Protein AF-A0A258L9D8-F1 (afdb_monomer_lite)

Secondary structure (DSSP, 8-state):
-BTTB---EE--B-SS--EEEETTEEEE----HHHHHHHHHHTTEEPPPHHHHHHHHHH-SEEPPP-PPPP-GGGGSHHHHHHHHHHHHHHHHHHHTTS-TTS-EESSSEEE---GGGB-TT--BEEEEEEEE-TTS-EEEEEEEEEETT---TTEE---EESEEEETTEEEEHHHHHT-TTTGGGT-SSS--SS-S----

Foldseek 3Di:
DFPPDDKDKDWDKFLFFDWDDDLVDIFRDWDFQQVLQVVLVVVQWAFAAQQRLLVLQVPAPAEFQEDDDPDDPCQQPPVVLVVLVVVVVVRCVVCCVVANPRGRYDLHAWGQAFDPPCQPPVRAGFTWTWASADPVSDTPRHGDRPHHSRDTGSRYTTMIINQWMDMVNHIDGPQVQLQDQRRVVVRDPNGRRNPRGDDHD

Radius of gyration: 16.61 Å; chains: 1; bounding box: 34×47×50 Å

Sequence (201 aa):
MIMGQLQTIRYYGLPDFLAIGSDSDYFYCPMRPQLAQKIADLLGCSLPTRKISDRIYHTAKVKMMPQPIPPSKAMITVPVFERHTRMVQQQREQSIRQYSLGSLVDGNKKDVVISNKIFNDRKQLRVVIYGWHKPDGKAIQPLHNGHTTDHVDYSHGIRLIQNKLWINGKKSTLRAVLGSETLHPLLSDEGVIKKAYYPVE

Structure (mmCIF, N/CA/C/O backbone):
data_AF-A0A258L9D8-F1
#
_entry.id   AF-A0A258L9D8-F1
#
loop_
_atom_site.group_PDB
_atom_site.id
_atom_site.type_symbol
_atom_site.label_atom_id
_atom_site.label_alt_id
_atom_site.label_comp_id
_atom_site.label_asym_id
_atom_site.label_entity_id
_atom_site.label_seq_id
_atom_site.pdbx_PDB_ins_code
_atom_site.Cartn_x
_atom_site.Cartn_y
_atom_site.Cartn_z
_atom_site.occupancy
_atom_site.B_iso_or_equiv
_atom_site.auth_seq_id
_atom_site.auth_comp_id
_atom_site.auth_asym_id
_atom_site.auth_atom_id
_atom_site.pdbx_PDB_model_num
ATOM 1 N N . MET A 1 1 ? -1.962 0.131 24.234 1.00 81.00 1 MET A N 1
ATOM 2 C CA . MET A 1 1 ? -3.047 0.445 25.184 1.00 81.00 1 MET A CA 1
ATOM 3 C C . MET A 1 1 ? -3.850 1.603 24.627 1.00 81.00 1 MET A C 1
ATOM 5 O O . MET A 1 1 ? -3.242 2.564 24.179 1.00 81.00 1 MET A O 1
ATOM 9 N N . ILE A 1 2 ? -5.175 1.513 24.618 1.00 86.56 2 ILE A N 1
ATOM 10 C CA . ILE A 1 2 ? -6.073 2.644 24.345 1.00 86.56 2 ILE A CA 1
ATOM 11 C C . ILE A 1 2 ? -6.894 2.828 25.612 1.00 86.56 2 ILE A C 1
ATOM 13 O O . ILE A 1 2 ? -7.517 1.868 26.059 1.00 86.56 2 ILE A O 1
ATOM 17 N N . MET A 1 3 ? -6.824 4.019 26.217 1.00 86.25 3 MET A N 1
ATOM 18 C CA . MET A 1 3 ? -7.480 4.327 27.499 1.00 86.25 3 MET A CA 1
ATOM 19 C C . MET A 1 3 ? -7.182 3.283 28.592 1.00 86.25 3 MET A C 1
ATOM 21 O O . MET A 1 3 ? -8.078 2.793 29.268 1.00 86.25 3 MET A O 1
ATOM 25 N N . GLY A 1 4 ? -5.917 2.865 28.716 1.00 87.69 4 GLY A N 1
ATOM 26 C CA . GLY A 1 4 ? -5.516 1.881 29.728 1.00 87.69 4 GLY A CA 1
ATOM 27 C C . GLY A 1 4 ? -5.959 0.437 29.455 1.00 87.69 4 GLY A C 1
ATOM 28 O O . GLY A 1 4 ? -5.757 -0.415 30.312 1.00 87.69 4 GLY A O 1
ATOM 29 N N . GLN A 1 5 ? -6.493 0.121 28.268 1.00 90.06 5 GLN A N 1
ATOM 30 C CA . GLN A 1 5 ? -6.874 -1.246 27.890 1.00 90.06 5 GLN A CA 1
ATOM 31 C C . GLN A 1 5 ? -6.081 -1.766 26.690 1.00 90.06 5 GLN A C 1
ATOM 33 O O . GLN A 1 5 ? -5.798 -1.033 25.732 1.00 90.06 5 GLN A O 1
ATOM 38 N N . LEU A 1 6 ? -5.735 -3.055 26.721 1.00 93.69 6 LEU A N 1
ATOM 39 C CA . LEU A 1 6 ? -5.166 -3.740 25.567 1.00 93.69 6 LEU A CA 1
ATOM 40 C C . LEU A 1 6 ? -6.273 -3.952 24.533 1.00 93.69 6 LEU A C 1
ATOM 42 O O . LEU A 1 6 ? -7.339 -4.472 24.844 1.00 93.69 6 LEU A O 1
ATOM 46 N N . GLN A 1 7 ? -6.008 -3.538 23.300 1.00 95.25 7 GLN A N 1
ATOM 47 C CA . GLN A 1 7 ? -6.937 -3.674 22.186 1.00 95.25 7 GLN A CA 1
ATOM 48 C C . GLN A 1 7 ? -6.316 -4.611 21.158 1.00 95.25 7 GLN A C 1
ATOM 50 O O . GLN A 1 7 ? -5.183 -4.392 20.726 1.00 95.25 7 GLN A O 1
ATOM 55 N N . THR A 1 8 ? -7.064 -5.632 20.750 1.00 96.31 8 THR A N 1
ATOM 56 C CA . THR A 1 8 ? -6.667 -6.552 19.683 1.00 96.31 8 THR A CA 1
ATOM 57 C C . THR A 1 8 ? -7.441 -6.212 18.424 1.00 96.31 8 THR A C 1
ATOM 59 O O . THR A 1 8 ? -8.669 -6.162 18.448 1.00 96.31 8 THR A O 1
ATOM 62 N N . ILE A 1 9 ? -6.734 -6.013 17.313 1.00 97.62 9 ILE A N 1
ATOM 63 C CA . ILE A 1 9 ? -7.338 -5.766 16.004 1.00 97.62 9 ILE A CA 1
ATOM 64 C C . ILE A 1 9 ? -6.912 -6.842 15.007 1.00 97.62 9 ILE A C 1
ATOM 66 O O . ILE A 1 9 ? -5.735 -7.187 14.926 1.00 97.62 9 ILE A O 1
ATOM 70 N N . ARG A 1 10 ? -7.869 -7.344 14.224 1.00 97.94 10 ARG A N 1
ATOM 71 C CA . ARG A 1 10 ? -7.638 -8.295 13.132 1.00 97.94 10 ARG A CA 1
ATOM 72 C C . ARG A 1 10 ? -8.279 -7.777 11.852 1.00 97.94 10 ARG A C 1
ATOM 74 O O . ARG A 1 10 ? -9.456 -7.428 11.858 1.00 97.94 10 ARG A O 1
ATOM 81 N N . TYR A 1 11 ? -7.519 -7.773 10.767 1.00 97.75 11 TYR A N 1
ATOM 82 C CA . TYR A 1 11 ? -7.970 -7.465 9.411 1.00 97.75 11 TYR A CA 1
ATOM 83 C C . TYR A 1 11 ? -7.201 -8.338 8.418 1.00 97.75 11 TYR A C 1
ATOM 85 O O . TYR A 1 11 ? -6.181 -8.930 8.773 1.00 97.75 11 TYR A O 1
ATOM 93 N N . TYR A 1 12 ? -7.693 -8.405 7.187 1.00 97.88 12 TYR A N 1
ATOM 94 C CA . TYR A 1 12 ? -7.068 -9.152 6.099 1.00 97.88 12 TYR A CA 1
ATOM 95 C C . TYR A 1 12 ? -6.593 -8.184 5.021 1.00 97.88 12 TYR A C 1
ATOM 97 O O . TYR A 1 12 ? -7.216 -7.147 4.806 1.00 97.88 12 TYR A O 1
ATOM 105 N N . GLY A 1 13 ? -5.501 -8.517 4.345 1.00 97.50 13 GLY A N 1
ATOM 106 C CA . GLY A 1 13 ? -4.987 -7.754 3.215 1.00 97.50 13 GLY A CA 1
ATOM 107 C C . GLY A 1 13 ? -4.418 -8.682 2.157 1.00 97.50 13 GLY A C 1
ATOM 108 O O . GLY A 1 13 ? -4.151 -9.851 2.444 1.00 97.50 13 GLY A O 1
ATOM 109 N N . LEU A 1 14 ? -4.252 -8.165 0.941 1.00 97.31 14 LEU A N 1
ATOM 110 C CA . LEU A 1 14 ? -3.613 -8.925 -0.125 1.00 97.31 14 LEU A CA 1
ATOM 111 C C . LEU A 1 14 ? -2.188 -9.337 0.281 1.00 97.31 14 LEU A C 1
ATOM 113 O O . LEU A 1 14 ? -1.454 -8.522 0.860 1.00 97.31 14 LEU A O 1
ATOM 117 N N . PRO A 1 15 ? -1.788 -10.583 -0.038 1.00 97.12 15 PRO A N 1
ATOM 118 C CA . PRO A 1 15 ? -0.461 -11.086 0.291 1.00 97.12 15 PRO A CA 1
ATOM 119 C C . PRO A 1 15 ? 0.647 -10.362 -0.485 1.00 97.12 15 PRO A C 1
ATOM 121 O O . PRO A 1 15 ? 1.755 -10.235 0.022 1.00 97.12 15 PRO A O 1
ATOM 124 N N . ASP A 1 16 ? 0.338 -9.823 -1.661 1.00 97.50 16 ASP A N 1
ATOM 125 C CA . ASP A 1 16 ? 1.219 -8.993 -2.488 1.00 97.50 16 ASP A CA 1
ATOM 126 C C . ASP A 1 16 ? 0.429 -7.783 -3.024 1.00 97.50 16 ASP A C 1
ATOM 128 O O . ASP A 1 16 ? -0.753 -7.605 -2.714 1.00 97.50 16 ASP A O 1
ATOM 132 N N . PHE A 1 17 ? 1.067 -6.935 -3.822 1.00 98.19 17 PHE A N 1
ATOM 133 C CA . PHE A 1 17 ? 0.400 -5.857 -4.541 1.00 98.19 17 PHE A CA 1
ATOM 134 C C . PHE A 1 17 ? -0.505 -6.402 -5.652 1.00 98.19 17 PHE A C 1
ATOM 136 O O . PHE A 1 17 ? -0.239 -7.447 -6.242 1.00 98.19 17 PHE A O 1
ATOM 143 N N . LEU A 1 18 ? -1.577 -5.668 -5.953 1.00 97.69 18 LEU A N 1
ATOM 144 C CA . LEU A 1 18 ? -2.540 -6.012 -6.991 1.00 97.69 18 LEU A CA 1
ATOM 145 C C . LEU A 1 18 ? -1.832 -6.206 -8.339 1.00 97.69 18 LEU A C 1
ATOM 147 O O . LEU A 1 18 ? -1.148 -5.305 -8.842 1.00 97.69 18 LEU A O 1
ATOM 151 N N . ALA A 1 19 ? -2.045 -7.380 -8.920 1.00 97.00 19 ALA A N 1
ATOM 152 C CA . ALA A 1 19 ? -1.513 -7.773 -10.209 1.00 97.00 19 ALA A CA 1
ATOM 153 C C . ALA A 1 19 ? -2.621 -8.337 -11.104 1.00 97.00 19 ALA A C 1
ATOM 155 O O . ALA A 1 19 ? -3.662 -8.780 -10.618 1.00 97.00 19 ALA A O 1
ATOM 156 N N . ILE A 1 20 ? -2.387 -8.300 -12.413 1.00 96.56 20 ILE A N 1
ATOM 157 C CA . ILE A 1 20 ? -3.262 -8.875 -13.438 1.00 96.56 20 ILE A CA 1
ATOM 158 C C . ILE A 1 20 ? -2.456 -9.925 -14.198 1.00 96.56 20 ILE A C 1
ATOM 160 O O . ILE A 1 20 ? -1.337 -9.638 -14.618 1.00 96.56 20 ILE A O 1
ATOM 164 N N . GLY A 1 21 ? -3.025 -11.117 -14.377 1.00 96.75 21 GLY A N 1
ATOM 165 C CA . GLY A 1 21 ? -2.402 -12.216 -15.111 1.00 96.75 21 GLY A CA 1
ATOM 166 C C . GLY A 1 21 ? -2.531 -13.551 -14.382 1.00 96.75 21 GLY A C 1
ATOM 167 O O . GLY A 1 21 ? -3.468 -13.762 -13.613 1.00 96.75 21 GLY A O 1
ATOM 168 N N . SER A 1 22 ? -1.585 -14.440 -14.655 1.00 96.12 22 SER A N 1
ATOM 169 C CA . SER A 1 22 ? -1.464 -15.783 -14.084 1.00 96.12 22 SER A CA 1
ATOM 170 C C . SER A 1 22 ? -0.284 -15.872 -13.116 1.00 96.12 22 SER A C 1
ATOM 172 O O . SER A 1 22 ? 0.591 -15.011 -13.112 1.00 96.12 22 SER A O 1
ATOM 174 N N . ASP A 1 23 ? -0.202 -16.961 -12.356 1.00 93.81 23 ASP A N 1
ATOM 175 C CA . ASP A 1 23 ? 0.927 -17.235 -11.458 1.00 93.81 23 ASP A CA 1
ATOM 176 C C . ASP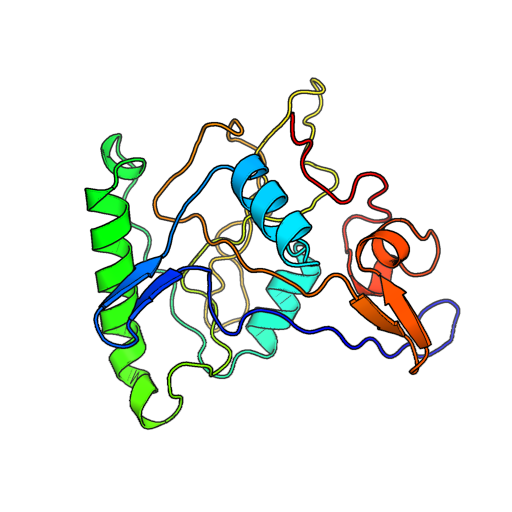 A 1 23 ? 2.293 -17.242 -12.174 1.00 93.81 23 ASP A C 1
ATOM 178 O O . ASP A 1 23 ? 3.307 -16.879 -11.577 1.00 93.81 23 ASP A O 1
ATOM 182 N N . SER A 1 24 ? 2.328 -17.627 -13.454 1.00 92.94 24 SER A N 1
ATOM 183 C CA . SER A 1 24 ? 3.548 -17.667 -14.273 1.00 92.94 24 SER A CA 1
ATOM 184 C C . SER A 1 24 ? 3.829 -16.383 -15.053 1.00 92.94 24 SER A C 1
ATOM 186 O O . SER A 1 24 ? 4.946 -16.194 -15.523 1.00 92.94 24 SER A O 1
ATOM 188 N N . ASP A 1 25 ? 2.824 -15.528 -15.232 1.00 94.81 25 ASP A N 1
ATOM 189 C CA . ASP A 1 25 ? 2.922 -14.304 -16.025 1.00 94.81 25 ASP A CA 1
ATOM 190 C C . ASP A 1 25 ? 1.893 -13.294 -15.523 1.00 94.81 25 ASP A C 1
ATOM 192 O O . ASP A 1 25 ? 0.705 -13.367 -15.858 1.00 94.81 25 ASP A O 1
ATOM 196 N N . TYR A 1 26 ? 2.349 -12.389 -14.662 1.00 96.88 26 TYR A N 1
ATOM 197 C CA . TYR A 1 26 ? 1.531 -11.334 -14.089 1.00 96.88 26 TYR A CA 1
ATOM 198 C C . TYR A 1 26 ? 2.226 -9.983 -14.167 1.00 96.88 26 TYR A C 1
ATOM 200 O O . TYR A 1 26 ? 3.450 -9.858 -14.131 1.00 96.88 26 TYR A O 1
ATOM 208 N N . PHE A 1 27 ? 1.397 -8.950 -14.193 1.00 97.44 27 PHE A N 1
ATOM 209 C CA . PHE A 1 27 ? 1.789 -7.557 -14.232 1.00 97.44 27 PHE A CA 1
ATOM 210 C C . PHE A 1 27 ? 1.305 -6.851 -12.967 1.00 97.44 27 PHE A C 1
ATOM 212 O O . PHE A 1 27 ? 0.096 -6.797 -12.724 1.00 97.44 27 PHE A O 1
ATOM 219 N N . TYR A 1 28 ? 2.209 -6.275 -12.163 1.00 97.75 28 TYR A N 1
ATOM 220 C CA . TYR A 1 28 ? 1.768 -5.338 -11.125 1.00 97.75 28 TYR A CA 1
ATOM 221 C C . TYR A 1 28 ? 1.161 -4.124 -11.808 1.00 97.75 28 TYR A C 1
ATOM 223 O O . TYR A 1 28 ? 1.790 -3.560 -12.699 1.00 97.75 28 TYR A O 1
ATOM 231 N N . CYS A 1 29 ? -0.020 -3.700 -11.363 1.00 95.44 29 CYS A N 1
ATOM 232 C CA . CYS A 1 29 ? -0.793 -2.670 -12.047 1.00 95.44 29 CYS A CA 1
ATOM 233 C C . CYS A 1 29 ? -0.766 -1.327 -11.291 1.00 95.44 29 CYS A C 1
ATOM 235 O O . CYS A 1 29 ? -1.722 -1.019 -10.571 1.00 95.44 29 CYS A O 1
ATOM 237 N N . PRO A 1 30 ? 0.292 -0.495 -11.433 1.00 97.94 30 PRO A N 1
ATOM 238 C CA . PRO A 1 30 ? 0.235 0.913 -11.068 1.00 97.94 30 PRO A CA 1
ATOM 239 C C . PRO A 1 30 ? -1.013 1.582 -11.635 1.00 97.94 30 PRO A C 1
ATOM 241 O O . PRO A 1 30 ? -1.348 1.420 -12.807 1.00 97.94 30 PRO A O 1
ATOM 244 N N . MET A 1 31 ? -1.698 2.359 -10.806 1.00 97.88 31 MET A N 1
ATOM 245 C CA . MET A 1 31 ? -2.892 3.087 -11.217 1.00 97.88 31 MET A CA 1
ATOM 246 C C . MET A 1 31 ? -3.094 4.340 -10.374 1.00 97.88 31 MET A C 1
ATOM 248 O O . MET A 1 31 ? -2.462 4.524 -9.329 1.00 97.88 31 MET A O 1
ATOM 252 N N . ARG A 1 32 ? -4.004 5.198 -10.838 1.00 98.00 32 ARG A N 1
ATOM 253 C CA . ARG A 1 32 ? -4.440 6.383 -10.098 1.00 98.00 32 ARG A CA 1
ATOM 254 C C . ARG A 1 32 ? -5.126 5.961 -8.796 1.00 98.00 32 ARG A C 1
ATOM 256 O O . ARG A 1 32 ? -5.845 4.955 -8.796 1.00 98.00 32 ARG A O 1
ATOM 263 N N . PRO A 1 33 ? -4.991 6.735 -7.707 1.00 98.25 33 PRO A N 1
ATOM 264 C CA . PRO A 1 33 ? -5.619 6.388 -6.438 1.00 98.25 33 PRO A CA 1
ATOM 265 C C . PRO A 1 33 ? -7.151 6.314 -6.528 1.00 98.25 33 PRO A C 1
ATOM 267 O O . PRO A 1 33 ? -7.757 5.517 -5.822 1.00 98.25 33 PRO A O 1
ATOM 270 N N . GLN A 1 34 ? -7.790 7.069 -7.429 1.00 98.12 34 GLN A N 1
ATOM 271 C CA . GLN A 1 34 ? -9.238 6.993 -7.651 1.00 98.12 34 GLN A CA 1
ATOM 272 C C . GLN A 1 34 ? -9.656 5.671 -8.307 1.00 98.12 34 GLN A C 1
ATOM 274 O O . GLN A 1 34 ? -10.673 5.103 -7.919 1.00 98.12 34 GLN A O 1
ATOM 279 N N . LEU A 1 35 ? -8.874 5.138 -9.257 1.00 98.19 35 LEU A N 1
ATOM 280 C CA . LEU A 1 35 ? -9.154 3.815 -9.827 1.00 98.19 35 LEU A CA 1
ATOM 281 C C . LEU A 1 35 ? -8.956 2.726 -8.768 1.00 98.19 35 LEU A C 1
ATOM 283 O O . LEU A 1 35 ? -9.816 1.863 -8.604 1.00 98.19 35 LEU A O 1
ATOM 287 N N . ALA A 1 36 ? -7.875 2.821 -7.989 1.00 98.38 36 ALA A N 1
ATOM 288 C CA . ALA A 1 36 ? -7.626 1.918 -6.871 1.00 98.38 36 ALA A CA 1
ATOM 289 C C . ALA A 1 36 ? -8.761 1.964 -5.834 1.00 98.38 36 ALA A C 1
ATOM 291 O O . ALA A 1 36 ? -9.172 0.923 -5.325 1.00 98.38 36 ALA A O 1
ATOM 292 N N . GLN A 1 37 ? -9.314 3.150 -5.560 1.00 98.56 37 GLN A N 1
ATOM 293 C CA . GLN A 1 37 ? -10.473 3.309 -4.688 1.00 98.56 37 GLN A CA 1
ATOM 294 C C . GLN A 1 37 ? -11.736 2.676 -5.280 1.00 98.56 37 GLN A C 1
ATOM 296 O O . GLN A 1 37 ? -12.404 1.943 -4.560 1.00 98.56 37 GLN A O 1
ATOM 301 N N . LYS A 1 38 ? -12.037 2.885 -6.572 1.00 98.44 38 LYS A N 1
ATOM 302 C CA . LYS A 1 38 ? -13.183 2.235 -7.240 1.00 98.44 38 LYS A CA 1
ATOM 303 C C . LYS A 1 38 ? -13.088 0.708 -7.135 1.00 98.44 38 LYS A C 1
ATOM 305 O O . LYS A 1 38 ? -14.061 0.060 -6.763 1.00 98.44 38 LYS A O 1
ATOM 310 N N . ILE A 1 39 ? -11.905 0.137 -7.378 1.00 98.38 39 ILE A N 1
ATOM 311 C CA . ILE A 1 39 ? -11.654 -1.304 -7.204 1.00 98.38 39 ILE A CA 1
ATOM 312 C C . ILE A 1 39 ? -11.850 -1.722 -5.743 1.00 98.38 39 ILE A C 1
ATOM 314 O O . ILE A 1 39 ? -12.509 -2.725 -5.470 1.00 98.38 39 ILE A O 1
ATOM 318 N N . ALA A 1 40 ? -11.301 -0.956 -4.797 1.00 98.50 40 ALA A N 1
ATOM 319 C CA . ALA A 1 40 ? -11.448 -1.247 -3.378 1.00 98.50 40 ALA A CA 1
ATOM 320 C C . ALA A 1 40 ? -12.924 -1.245 -2.955 1.00 98.50 40 ALA A C 1
ATOM 322 O O . ALA A 1 40 ? -13.350 -2.173 -2.276 1.00 98.50 40 ALA A O 1
ATOM 323 N N . ASP A 1 41 ? -13.717 -0.266 -3.390 1.00 98.12 41 ASP A N 1
ATOM 324 C CA . ASP A 1 41 ? -15.143 -0.193 -3.069 1.00 98.12 41 ASP A CA 1
ATOM 325 C C . ASP A 1 41 ? -15.915 -1.385 -3.661 1.00 98.12 41 ASP A C 1
ATOM 327 O O . ASP A 1 41 ? -16.685 -2.022 -2.939 1.00 98.12 41 ASP A O 1
ATOM 331 N N . LEU A 1 42 ? -15.645 -1.759 -4.920 1.00 98.25 42 LEU A N 1
ATOM 332 C CA . LEU A 1 42 ? -16.265 -2.920 -5.577 1.00 98.25 42 LEU A CA 1
ATOM 333 C C . LEU A 1 42 ? -15.966 -4.247 -4.861 1.00 98.25 42 LEU A C 1
ATOM 335 O O . LEU A 1 42 ? -16.823 -5.125 -4.803 1.00 98.25 42 LEU A O 1
ATOM 339 N N . LEU A 1 43 ? -14.767 -4.393 -4.293 1.00 97.81 43 LEU A N 1
ATOM 340 C CA . LEU A 1 43 ? -14.328 -5.615 -3.611 1.00 97.81 43 LEU A CA 1
ATOM 341 C C . LEU A 1 43 ? -14.596 -5.604 -2.094 1.00 97.81 43 LEU A C 1
ATOM 343 O O . LEU A 1 43 ? -14.221 -6.542 -1.389 1.00 97.81 43 LEU A O 1
ATOM 347 N N . GLY A 1 44 ? -15.233 -4.557 -1.556 1.00 97.94 44 GLY A N 1
ATOM 348 C CA . GLY A 1 44 ? -15.448 -4.423 -0.110 1.00 97.94 44 GLY A CA 1
ATOM 349 C C . GLY A 1 44 ? -14.144 -4.240 0.682 1.00 97.94 44 GLY A C 1
ATOM 350 O O . GLY A 1 44 ? -14.012 -4.703 1.822 1.00 97.94 44 GLY A O 1
ATOM 351 N N . CYS A 1 45 ? -13.178 -3.564 0.071 1.00 98.44 45 CYS A N 1
ATOM 352 C CA . CYS A 1 45 ? -11.833 -3.290 0.549 1.00 98.44 45 CYS A CA 1
ATOM 353 C C . CYS A 1 45 ? -11.603 -1.792 0.833 1.00 98.44 45 CYS A C 1
ATOM 355 O O . CYS A 1 45 ? -12.490 -0.944 0.763 1.00 98.44 45 CYS A O 1
ATOM 357 N N . SER A 1 46 ? -10.384 -1.460 1.235 1.00 98.31 46 SER A N 1
ATOM 358 C CA . SER A 1 46 ? -9.851 -0.119 1.452 1.00 98.31 46 SER A CA 1
ATOM 359 C C . SER A 1 46 ? -8.359 -0.121 1.130 1.00 98.31 46 SER A C 1
ATOM 361 O O . SER A 1 46 ? -7.720 -1.174 1.154 1.00 98.31 46 SER A O 1
ATOM 363 N N . LEU A 1 47 ? -7.799 1.052 0.841 1.00 98.62 47 LEU A N 1
ATOM 364 C CA . LEU A 1 47 ? -6.350 1.216 0.727 1.00 98.62 47 LEU A CA 1
ATOM 365 C C . LEU A 1 47 ? -5.719 1.296 2.134 1.00 98.62 47 LEU A C 1
ATOM 367 O O . LEU A 1 47 ? -6.400 1.703 3.085 1.00 98.62 47 LEU A O 1
ATOM 371 N N . PRO A 1 48 ? -4.450 0.888 2.309 1.00 98.69 48 PRO A N 1
ATOM 372 C CA . PRO A 1 48 ? -3.785 0.905 3.605 1.00 98.69 48 PRO A CA 1
ATOM 373 C C . PRO A 1 48 ? -3.511 2.338 4.062 1.00 98.69 48 PRO A C 1
ATOM 375 O O . PRO A 1 48 ? -3.428 3.262 3.263 1.00 98.69 48 PRO A O 1
ATOM 378 N N . THR A 1 49 ? -3.313 2.527 5.359 1.00 98.88 49 THR A N 1
ATOM 379 C CA . THR A 1 49 ? -2.597 3.693 5.891 1.00 98.88 49 THR A CA 1
ATOM 380 C C . THR A 1 49 ? -1.101 3.396 5.944 1.00 98.88 49 THR A C 1
ATOM 382 O O . THR A 1 49 ? -0.690 2.236 5.841 1.00 98.88 49 THR A O 1
ATOM 385 N N . ARG A 1 50 ? -0.281 4.414 6.232 1.00 98.69 50 ARG A N 1
ATOM 386 C CA . ARG A 1 50 ? 1.139 4.226 6.571 1.00 98.69 50 ARG A CA 1
ATOM 387 C C . ARG A 1 50 ? 1.350 3.143 7.634 1.00 98.69 50 ARG A C 1
ATOM 389 O O . ARG A 1 50 ? 2.107 2.204 7.425 1.00 98.69 50 ARG A O 1
ATOM 396 N N . LYS A 1 51 ? 0.605 3.222 8.737 1.00 98.62 51 LYS A N 1
ATOM 397 C CA . LYS A 1 51 ? 0.697 2.268 9.849 1.00 98.62 51 LYS A CA 1
ATOM 398 C C . LYS A 1 51 ? 0.318 0.836 9.459 1.00 98.62 51 LYS A C 1
ATOM 400 O O . LYS A 1 51 ? 0.844 -0.118 10.033 1.00 98.62 51 LYS A O 1
ATOM 405 N N . ILE A 1 52 ? -0.625 0.666 8.530 1.00 98.75 52 ILE A N 1
ATOM 406 C CA . ILE A 1 52 ? -0.981 -0.656 7.998 1.00 98.75 52 ILE A CA 1
ATOM 407 C C . ILE A 1 52 ? 0.133 -1.177 7.084 1.00 98.75 52 ILE A C 1
ATOM 409 O O . ILE A 1 52 ? 0.518 -2.331 7.244 1.00 98.75 52 ILE A O 1
ATOM 413 N N . SER A 1 53 ? 0.671 -0.334 6.194 1.00 98.62 53 SER A N 1
ATOM 414 C CA . SER A 1 53 ? 1.824 -0.659 5.338 1.00 98.62 53 SER A CA 1
ATOM 415 C C . SER A 1 53 ? 3.019 -1.116 6.187 1.00 98.62 53 SER A C 1
ATOM 417 O O . SER A 1 53 ? 3.492 -2.238 6.028 1.00 98.62 53 SER A O 1
ATOM 419 N N . ASP A 1 54 ? 3.381 -0.354 7.227 1.00 98.62 54 ASP A N 1
ATOM 420 C CA . ASP A 1 54 ? 4.404 -0.760 8.197 1.00 98.62 54 ASP A CA 1
ATOM 421 C C . ASP A 1 54 ? 4.096 -2.124 8.823 1.00 98.62 54 ASP A C 1
ATOM 423 O O . ASP A 1 54 ? 4.955 -3.003 8.872 1.00 98.62 54 ASP A O 1
ATOM 427 N N . ARG A 1 55 ? 2.867 -2.346 9.305 1.00 98.00 55 ARG A N 1
ATOM 428 C CA . ARG A 1 55 ? 2.512 -3.625 9.940 1.00 98.00 55 ARG A CA 1
ATOM 429 C C . ARG A 1 55 ? 2.639 -4.802 8.975 1.00 98.00 55 ARG A C 1
ATOM 431 O O . ARG A 1 55 ? 3.093 -5.871 9.391 1.00 98.00 55 ARG A O 1
ATOM 438 N N . ILE A 1 56 ? 2.233 -4.614 7.724 1.00 98.31 56 ILE A N 1
ATOM 439 C CA . ILE A 1 56 ? 2.331 -5.628 6.674 1.00 98.31 56 ILE A CA 1
ATOM 440 C C . ILE A 1 56 ? 3.793 -5.972 6.433 1.00 98.31 56 ILE A C 1
ATOM 442 O O . ILE A 1 5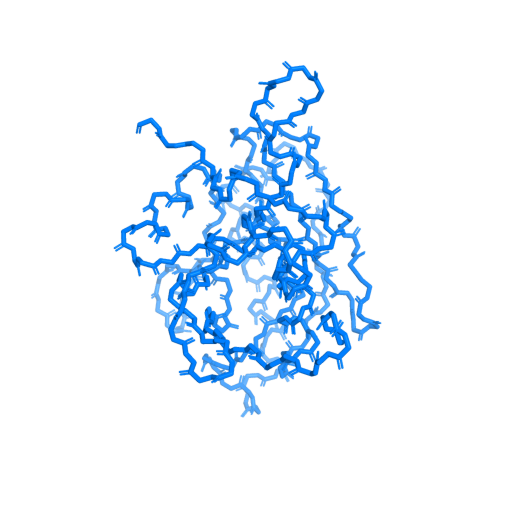6 ? 4.134 -7.150 6.540 1.00 98.31 56 ILE A O 1
ATOM 446 N N . TYR A 1 57 ? 4.660 -4.972 6.269 1.00 98.44 57 TYR A N 1
ATOM 447 C CA . TYR A 1 57 ? 6.092 -5.191 6.118 1.00 98.44 57 TYR A CA 1
ATOM 448 C C . TYR A 1 57 ? 6.693 -6.008 7.266 1.00 98.44 57 TYR A C 1
ATOM 450 O O . TYR A 1 57 ? 7.345 -7.033 7.052 1.00 98.44 57 TYR A O 1
ATOM 458 N N . HIS A 1 58 ? 6.439 -5.599 8.512 1.00 97.75 58 HIS A N 1
ATOM 459 C CA . HIS A 1 58 ? 6.990 -6.282 9.685 1.00 97.75 58 HIS A CA 1
ATOM 460 C C . HIS A 1 58 ? 6.515 -7.742 9.770 1.00 97.75 58 HIS A C 1
ATOM 462 O O . HIS A 1 58 ? 7.300 -8.625 10.126 1.00 97.75 58 HIS A O 1
ATOM 468 N N . THR A 1 59 ? 5.269 -8.011 9.367 1.00 96.88 59 THR A N 1
ATOM 469 C CA . THR A 1 59 ? 4.648 -9.348 9.396 1.00 96.88 59 THR A CA 1
ATOM 470 C C . THR A 1 59 ? 5.005 -10.206 8.173 1.00 96.88 59 THR A C 1
ATOM 472 O O . THR A 1 59 ? 4.900 -11.434 8.235 1.00 96.88 59 THR A O 1
ATOM 475 N N . ALA A 1 60 ? 5.435 -9.590 7.068 1.00 97.62 60 ALA A N 1
ATOM 476 C CA . ALA A 1 60 ? 5.748 -10.270 5.818 1.00 97.62 60 ALA A CA 1
ATOM 477 C C . ALA A 1 60 ? 6.840 -11.329 6.005 1.00 97.62 60 ALA A C 1
ATOM 479 O O . ALA A 1 60 ? 7.854 -11.105 6.682 1.00 97.62 60 ALA A O 1
ATOM 480 N N . LYS A 1 61 ? 6.616 -12.489 5.379 1.00 96.75 61 LYS A N 1
ATOM 481 C CA . LYS A 1 61 ? 7.545 -13.625 5.381 1.00 96.75 61 LYS A CA 1
ATOM 482 C C . LYS A 1 61 ? 8.700 -13.405 4.417 1.00 96.75 61 LYS A C 1
ATOM 484 O O . LYS A 1 61 ? 9.820 -13.799 4.720 1.00 96.75 61 LYS A O 1
ATOM 489 N N . VAL A 1 62 ? 8.434 -12.721 3.306 1.00 97.50 62 VAL A N 1
ATOM 490 C CA . VAL A 1 62 ? 9.464 -12.274 2.369 1.00 97.50 62 VAL A CA 1
ATOM 491 C C . VAL A 1 62 ? 9.528 -10.756 2.406 1.00 97.50 62 VAL A C 1
ATOM 493 O O . VAL A 1 62 ? 8.537 -10.071 2.154 1.00 97.50 62 VAL A O 1
ATOM 496 N N . LYS A 1 63 ? 10.712 -10.242 2.719 1.00 97.56 63 LYS A N 1
ATOM 497 C CA . LYS A 1 63 ? 11.021 -8.816 2.748 1.00 97.56 63 LYS A CA 1
ATOM 498 C C . LYS A 1 63 ? 11.981 -8.523 1.603 1.00 97.56 63 LYS A C 1
ATOM 500 O O . LYS A 1 63 ? 13.158 -8.866 1.677 1.00 97.56 63 LYS A O 1
ATOM 505 N N . MET A 1 64 ? 11.460 -7.956 0.524 1.00 97.19 64 MET A N 1
ATOM 506 C CA . MET A 1 64 ? 12.221 -7.679 -0.690 1.00 97.19 64 MET A CA 1
ATOM 507 C C . MET A 1 64 ? 12.965 -6.345 -0.577 1.00 97.19 64 MET A C 1
ATOM 509 O O . MET A 1 64 ? 12.435 -5.374 -0.042 1.00 97.19 64 MET A O 1
ATOM 513 N N . MET A 1 65 ? 14.201 -6.291 -1.082 1.00 97.88 65 MET A N 1
ATOM 514 C CA . MET A 1 65 ? 14.933 -5.026 -1.217 1.00 97.88 65 MET A CA 1
ATOM 515 C C . MET A 1 65 ? 14.244 -4.142 -2.263 1.00 97.88 65 MET A C 1
ATOM 517 O O . MET A 1 65 ? 14.002 -4.637 -3.364 1.00 97.88 65 MET A O 1
ATOM 521 N N . PRO A 1 66 ? 14.016 -2.845 -1.991 1.00 98.25 66 PRO A N 1
ATOM 522 C CA . PRO A 1 66 ? 13.556 -1.905 -3.007 1.00 98.25 66 PRO A CA 1
ATOM 523 C C . PRO A 1 66 ? 14.497 -1.852 -4.218 1.00 98.25 66 PRO A C 1
ATOM 525 O O . PRO A 1 66 ? 15.717 -1.816 -4.056 1.00 98.25 66 PRO A O 1
ATOM 528 N N . GLN A 1 67 ? 13.934 -1.783 -5.427 1.00 98.12 67 GLN A N 1
ATOM 529 C CA . GLN A 1 67 ? 14.692 -1.708 -6.683 1.00 98.12 67 GLN A CA 1
ATOM 530 C C . GLN A 1 67 ? 14.279 -0.481 -7.520 1.00 98.12 67 GLN A C 1
ATOM 532 O O . GLN A 1 67 ? 13.599 -0.613 -8.540 1.00 98.12 67 GLN A O 1
ATOM 537 N N . PRO A 1 68 ? 14.657 0.740 -7.096 1.00 98.06 68 PRO A N 1
ATOM 538 C CA . PRO A 1 68 ? 14.307 1.955 -7.820 1.00 98.06 68 PRO A CA 1
ATOM 539 C C . PRO A 1 68 ? 14.979 2.001 -9.199 1.00 98.06 68 PRO A C 1
ATOM 541 O O . PRO A 1 68 ? 16.177 1.763 -9.345 1.00 98.06 68 PRO A O 1
ATOM 544 N N . ILE A 1 69 ? 14.205 2.379 -10.212 1.00 98.25 69 ILE A N 1
ATOM 545 C CA . ILE A 1 69 ? 14.690 2.763 -11.540 1.00 98.25 69 ILE A CA 1
ATOM 546 C C . ILE A 1 69 ? 14.942 4.283 -11.530 1.00 98.25 69 ILE A C 1
ATOM 548 O O . ILE A 1 69 ? 14.059 5.025 -11.081 1.00 98.25 69 ILE A O 1
ATOM 552 N N . PRO A 1 70 ? 16.101 4.773 -12.018 1.00 96.81 70 PRO A N 1
ATOM 553 C CA . PRO A 1 70 ? 16.404 6.201 -12.052 1.00 96.81 70 PRO A CA 1
ATOM 554 C C . PRO A 1 70 ? 15.277 7.048 -12.674 1.00 96.81 70 PRO A C 1
ATOM 556 O O . PRO A 1 70 ? 14.689 6.634 -13.682 1.00 96.81 70 PRO A O 1
ATOM 559 N N . PRO A 1 71 ? 14.965 8.230 -12.104 1.00 95.12 71 PRO A N 1
ATOM 560 C CA . PRO A 1 71 ? 13.891 9.082 -12.602 1.00 95.12 71 PRO A CA 1
ATOM 561 C C . PRO A 1 71 ? 14.075 9.459 -14.074 1.00 95.12 71 PRO A C 1
ATOM 563 O O . PRO A 1 71 ? 15.144 9.892 -14.498 1.00 95.12 71 PRO A O 1
ATOM 566 N N . SER A 1 72 ? 13.009 9.319 -14.859 1.00 97.44 72 SER A N 1
ATOM 567 C CA . SER A 1 72 ? 12.967 9.733 -16.263 1.00 97.44 72 SER A CA 1
ATOM 568 C C . SER A 1 72 ? 11.520 9.903 -16.720 1.00 97.44 72 SER A C 1
ATOM 570 O O . SER A 1 72 ? 10.600 9.396 -16.080 1.00 97.44 72 SER A O 1
ATOM 572 N N . LYS A 1 73 ? 11.295 10.546 -17.872 1.00 96.81 73 LYS A N 1
ATOM 573 C CA . LYS A 1 73 ? 9.949 10.634 -18.471 1.00 96.81 73 LYS A CA 1
ATOM 574 C C . LYS A 1 73 ? 9.341 9.259 -18.775 1.00 96.81 73 LYS A C 1
ATOM 576 O O . LYS A 1 73 ? 8.126 9.124 -18.783 1.00 96.81 73 LYS A O 1
ATOM 581 N N . ALA A 1 74 ? 10.169 8.233 -18.986 1.00 97.81 74 ALA A N 1
ATOM 582 C CA . ALA A 1 74 ? 9.698 6.877 -19.247 1.00 97.81 74 ALA A CA 1
ATOM 583 C C . ALA A 1 74 ? 9.064 6.217 -18.009 1.00 97.81 74 ALA A C 1
ATOM 585 O O . ALA A 1 74 ? 8.338 5.236 -18.149 1.00 97.81 74 ALA A O 1
ATOM 586 N N . MET A 1 75 ? 9.293 6.742 -16.799 1.00 97.75 75 MET A N 1
ATOM 587 C CA . MET A 1 75 ? 8.870 6.095 -15.554 1.00 97.75 75 MET A CA 1
ATOM 588 C C . MET A 1 75 ? 7.353 5.974 -15.373 1.00 97.75 75 MET A C 1
ATOM 590 O O . MET A 1 75 ? 6.930 5.202 -14.520 1.00 97.75 75 MET A O 1
ATOM 594 N N . ILE A 1 76 ? 6.568 6.709 -16.170 1.00 97.56 76 ILE A N 1
ATOM 595 C CA . ILE A 1 76 ? 5.095 6.687 -16.209 1.00 97.56 76 ILE A CA 1
ATOM 596 C C . ILE A 1 76 ? 4.534 5.817 -17.351 1.00 97.56 76 ILE A C 1
ATOM 598 O O . ILE A 1 76 ? 3.346 5.875 -17.655 1.00 97.56 76 ILE A O 1
ATOM 602 N N . THR A 1 77 ? 5.389 5.052 -18.035 1.00 97.88 77 THR A N 1
ATOM 603 C CA . THR A 1 77 ? 5.012 4.253 -19.210 1.00 97.88 77 THR A CA 1
ATOM 604 C C . THR A 1 77 ? 4.898 2.769 -18.871 1.00 97.88 77 THR A C 1
ATOM 606 O O . THR A 1 77 ? 5.659 2.245 -18.054 1.00 97.88 77 THR A O 1
ATOM 609 N N . VAL A 1 78 ? 3.994 2.065 -19.562 1.00 97.69 78 VAL A N 1
ATOM 610 C CA . VAL A 1 78 ? 3.787 0.615 -19.400 1.00 97.69 78 VAL A CA 1
ATOM 611 C C . VAL A 1 78 ? 5.085 -0.196 -19.558 1.00 97.69 78 VAL A C 1
ATOM 613 O O . VAL A 1 78 ? 5.323 -1.053 -18.709 1.00 97.69 78 VAL A O 1
ATOM 616 N N . PRO A 1 79 ? 5.986 0.087 -20.526 1.00 98.25 79 PRO A N 1
ATOM 617 C CA . PRO A 1 79 ? 7.268 -0.616 -20.607 1.00 98.25 79 PRO A CA 1
ATOM 618 C C . PRO A 1 79 ? 8.125 -0.530 -19.335 1.00 98.25 79 PRO A C 1
ATOM 620 O O . PRO A 1 79 ? 8.785 -1.501 -18.974 1.00 98.25 79 PRO A O 1
ATOM 623 N N . VAL A 1 80 ? 8.113 0.596 -18.608 1.00 98.56 80 VAL A N 1
ATOM 624 C CA . VAL A 1 80 ? 8.859 0.702 -17.339 1.00 98.56 80 VAL A CA 1
ATOM 625 C C . VAL A 1 80 ? 8.121 0.009 -16.191 1.00 98.56 80 VAL A C 1
ATOM 627 O O . VAL A 1 80 ? 8.765 -0.551 -15.303 1.00 98.56 80 VAL A O 1
ATOM 630 N N . PHE A 1 81 ? 6.786 -0.019 -16.220 1.00 98.56 81 PHE A N 1
ATOM 631 C CA . PHE A 1 81 ? 5.988 -0.780 -15.251 1.00 98.56 81 PHE A CA 1
ATOM 632 C C . PHE A 1 81 ? 6.286 -2.281 -15.377 1.00 98.56 81 PHE A C 1
ATOM 634 O O . PHE A 1 81 ? 6.480 -2.974 -14.375 1.00 98.56 81 PHE A O 1
ATOM 641 N N . GLU A 1 82 ? 6.381 -2.759 -16.617 1.00 98.38 82 GLU A N 1
ATOM 642 C CA . GLU A 1 82 ? 6.690 -4.142 -16.967 1.00 98.38 82 GLU A CA 1
ATOM 643 C C . GLU A 1 82 ? 8.127 -4.501 -16.586 1.00 98.38 82 GLU A C 1
ATOM 645 O O . GLU A 1 82 ? 8.342 -5.457 -15.839 1.00 98.38 82 GLU A O 1
ATOM 650 N N . ARG A 1 83 ? 9.094 -3.646 -16.949 1.00 98.56 83 ARG A N 1
ATOM 651 C CA . ARG A 1 83 ? 10.494 -3.792 -16.535 1.00 98.56 83 ARG A CA 1
ATOM 652 C C . ARG A 1 83 ? 10.622 -3.935 -15.021 1.00 98.56 83 ARG A C 1
ATOM 654 O O . ARG A 1 83 ? 11.296 -4.845 -14.550 1.00 98.56 83 ARG A O 1
ATOM 661 N N . HIS A 1 84 ? 9.983 -3.057 -14.246 1.00 98.62 84 HIS A N 1
ATOM 662 C CA . HIS A 1 84 ? 10.041 -3.156 -12.788 1.00 98.62 84 HIS A CA 1
ATOM 663 C C . HIS A 1 84 ? 9.325 -4.410 -12.267 1.00 98.62 84 HIS A C 1
ATOM 665 O O . HIS A 1 84 ? 9.728 -4.966 -11.249 1.00 98.62 84 HIS A O 1
ATOM 671 N N . THR A 1 85 ? 8.258 -4.866 -12.924 1.00 98.50 85 THR A N 1
ATOM 672 C CA . THR A 1 85 ? 7.603 -6.127 -12.554 1.00 98.50 85 THR A CA 1
ATOM 673 C C . THR A 1 85 ? 8.556 -7.307 -12.715 1.00 98.50 85 THR A C 1
ATOM 675 O O . THR A 1 85 ? 8.730 -8.056 -11.755 1.00 98.50 85 THR A O 1
ATOM 678 N N . ARG A 1 86 ? 9.265 -7.400 -13.848 1.00 98.38 86 ARG A N 1
ATOM 679 C CA . ARG A 1 86 ? 10.296 -8.425 -14.073 1.00 98.38 86 ARG A CA 1
ATOM 680 C C . ARG A 1 86 ? 11.424 -8.370 -13.046 1.00 98.38 86 ARG A C 1
ATOM 682 O O . ARG A 1 86 ? 11.829 -9.404 -12.532 1.00 98.38 86 ARG A O 1
ATOM 689 N N . MET A 1 87 ? 11.904 -7.171 -12.709 1.00 98.56 87 MET A N 1
ATOM 690 C CA . MET A 1 87 ? 12.949 -6.997 -11.690 1.00 98.56 87 MET A CA 1
ATOM 691 C C . MET A 1 87 ? 12.510 -7.562 -10.322 1.00 98.56 87 MET A C 1
ATOM 693 O O . MET A 1 87 ? 13.257 -8.301 -9.678 1.00 98.56 87 MET A O 1
ATOM 697 N N . VAL A 1 88 ? 11.261 -7.297 -9.919 1.00 98.00 88 VAL A N 1
ATOM 698 C CA . VAL A 1 88 ? 10.676 -7.843 -8.683 1.00 98.00 88 VAL A CA 1
ATOM 699 C C . VAL A 1 88 ? 10.466 -9.358 -8.768 1.00 98.00 88 VAL A C 1
ATOM 701 O O . VAL A 1 88 ? 10.733 -10.057 -7.794 1.00 98.00 88 VAL A O 1
ATOM 704 N N . GLN A 1 89 ? 10.005 -9.886 -9.905 1.00 97.25 89 GLN A N 1
ATOM 705 C CA . GLN A 1 89 ? 9.848 -11.332 -10.111 1.00 97.25 89 GLN A CA 1
ATOM 706 C C . GLN A 1 89 ? 11.193 -12.058 -9.994 1.00 97.25 89 GLN A C 1
ATOM 708 O O . GLN A 1 89 ? 11.302 -13.006 -9.220 1.00 97.25 89 GLN A O 1
ATOM 713 N N . GLN A 1 90 ? 12.238 -11.540 -10.646 1.00 97.88 90 GLN A N 1
ATOM 714 C CA . GLN A 1 90 ? 13.598 -12.074 -10.553 1.00 97.88 90 GLN A CA 1
ATOM 715 C C . GLN A 1 90 ? 14.116 -12.077 -9.107 1.00 97.88 90 GLN A C 1
ATOM 717 O O . GLN A 1 90 ? 14.754 -13.026 -8.656 1.00 97.88 90 GLN A O 1
ATOM 722 N N . GLN A 1 91 ? 13.826 -11.029 -8.333 1.00 97.50 91 GLN A N 1
ATOM 723 C CA . GLN A 1 91 ? 14.149 -11.025 -6.908 1.00 97.50 91 GLN A CA 1
ATOM 724 C C . GLN A 1 91 ? 13.340 -12.075 -6.133 1.00 97.50 91 GLN A C 1
ATOM 726 O O . GLN A 1 91 ? 13.872 -12.739 -5.240 1.00 97.50 91 GLN A O 1
ATOM 731 N N . ARG A 1 92 ? 12.054 -12.242 -6.465 1.00 96.38 92 ARG A N 1
ATOM 732 C CA . ARG A 1 92 ? 11.159 -13.178 -5.783 1.00 96.38 92 ARG A CA 1
ATOM 733 C C . ARG A 1 92 ? 11.581 -14.639 -5.968 1.00 96.38 92 ARG A C 1
ATOM 735 O O . ARG A 1 92 ? 11.407 -15.417 -5.025 1.00 96.38 92 ARG A O 1
ATOM 742 N N . GLU A 1 93 ? 12.197 -14.996 -7.096 1.00 96.31 93 GLU A N 1
ATOM 743 C CA . GLU A 1 93 ? 12.741 -16.339 -7.376 1.00 96.31 93 GLU A CA 1
ATOM 744 C C . GLU A 1 93 ? 13.652 -16.868 -6.257 1.00 96.31 93 GLU A C 1
ATOM 746 O O . GLU A 1 93 ? 13.619 -18.058 -5.943 1.00 96.31 93 GLU A O 1
ATOM 751 N N . GLN A 1 94 ? 14.389 -15.983 -5.576 1.00 95.81 94 GLN A N 1
ATOM 752 C CA . GLN A 1 94 ? 15.295 -16.340 -4.475 1.00 95.81 94 GLN A CA 1
ATOM 753 C C . GLN A 1 94 ? 14.573 -16.944 -3.261 1.00 95.81 94 GLN A C 1
ATOM 755 O O . GLN A 1 94 ? 15.187 -17.622 -2.443 1.00 95.81 94 GLN A O 1
ATOM 760 N N . SER A 1 95 ? 13.269 -16.692 -3.128 1.00 96.69 95 SER A N 1
ATOM 761 C CA . SER A 1 95 ? 12.467 -17.104 -1.970 1.00 96.69 95 SER A CA 1
ATOM 762 C C . SER A 1 95 ? 11.247 -17.947 -2.336 1.00 96.69 95 SER A C 1
ATOM 764 O O . SER A 1 95 ? 10.625 -18.518 -1.443 1.00 96.69 95 SER A O 1
ATOM 766 N N . ILE A 1 96 ? 10.905 -18.071 -3.624 1.00 96.38 96 ILE A N 1
ATOM 767 C CA . ILE A 1 96 ? 9.632 -18.659 -4.067 1.00 96.38 96 ILE A CA 1
ATOM 768 C C . ILE A 1 96 ? 9.477 -20.139 -3.691 1.00 96.38 96 ILE A C 1
ATOM 770 O O . ILE A 1 96 ? 8.366 -20.587 -3.423 1.00 96.38 96 ILE A O 1
ATOM 774 N N . ARG A 1 97 ? 10.588 -20.889 -3.603 1.00 96.62 97 ARG A N 1
ATOM 775 C CA . ARG A 1 97 ? 10.580 -22.300 -3.173 1.00 96.62 97 ARG A CA 1
ATOM 776 C C . ARG A 1 97 ? 10.206 -22.469 -1.698 1.00 96.62 97 ARG A C 1
ATOM 778 O O . ARG A 1 97 ? 9.574 -23.456 -1.349 1.00 96.62 97 ARG A O 1
ATOM 785 N N . GLN A 1 98 ? 10.605 -21.525 -0.843 1.00 98.00 98 GLN A N 1
ATOM 786 C CA . GLN A 1 98 ? 10.295 -21.545 0.590 1.00 98.00 98 GLN A CA 1
ATOM 787 C C . GLN A 1 98 ? 8.970 -20.834 0.896 1.00 98.00 98 GLN A C 1
ATOM 789 O O . GLN A 1 98 ? 8.232 -21.239 1.790 1.00 98.00 98 GLN A O 1
ATOM 794 N N . TYR A 1 99 ? 8.674 -19.772 0.150 1.00 97.75 99 TYR A N 1
ATOM 795 C CA . TYR A 1 99 ? 7.510 -18.917 0.320 1.00 97.75 99 TYR A CA 1
ATOM 796 C C . TYR A 1 99 ? 6.819 -18.733 -1.032 1.00 97.75 99 TYR A C 1
ATOM 798 O O . TYR A 1 99 ? 7.096 -17.771 -1.760 1.00 97.75 99 TYR A O 1
ATOM 806 N N . SER A 1 100 ? 5.907 -19.654 -1.352 1.00 96.00 100 SER A N 1
ATOM 807 C CA . SER A 1 100 ? 5.140 -19.676 -2.603 1.00 96.00 100 SER A CA 1
ATOM 808 C C . SER A 1 100 ? 4.337 -18.389 -2.829 1.00 96.00 100 SER A C 1
ATOM 810 O O . SER A 1 100 ? 4.151 -17.573 -1.912 1.00 96.00 100 SER A O 1
ATOM 812 N N . LEU A 1 101 ? 3.799 -18.224 -4.042 1.00 94.75 101 LEU A N 1
ATOM 813 C CA . LEU A 1 101 ? 2.754 -17.231 -4.302 1.00 94.75 101 LEU A CA 1
ATOM 814 C C . LEU A 1 101 ? 1.622 -17.382 -3.270 1.00 94.75 101 LEU A C 1
ATOM 816 O O . LEU A 1 101 ? 1.350 -18.478 -2.775 1.00 94.75 101 LEU A O 1
ATOM 820 N N . GLY A 1 102 ? 1.047 -16.252 -2.858 1.00 94.69 102 GLY A N 1
ATOM 821 C CA . GLY A 1 102 ? 0.116 -16.178 -1.726 1.00 94.69 102 GLY A CA 1
ATOM 822 C C . GLY A 1 102 ? 0.773 -15.992 -0.350 1.00 94.69 102 GLY A C 1
ATOM 823 O O . GLY A 1 102 ? 0.090 -15.596 0.593 1.00 94.69 102 GLY A O 1
ATOM 824 N N . SER A 1 103 ? 2.091 -16.189 -0.212 1.00 97.25 103 SER A N 1
ATOM 825 C CA . SER A 1 103 ? 2.809 -15.776 1.005 1.00 97.25 103 SER A CA 1
ATOM 826 C C . SER A 1 103 ? 2.820 -14.252 1.131 1.00 97.25 103 SER A C 1
ATOM 828 O O . SER A 1 103 ? 3.006 -13.561 0.132 1.00 97.25 103 SER A O 1
ATOM 830 N N . LEU A 1 104 ? 2.672 -13.724 2.352 1.00 97.94 104 LEU A N 1
ATOM 831 C CA . LEU A 1 104 ? 2.715 -12.279 2.593 1.00 97.94 104 LEU A CA 1
ATOM 832 C C . LEU A 1 104 ? 4.113 -11.725 2.297 1.00 97.94 104 LEU A C 1
ATOM 834 O O . LEU A 1 104 ? 5.084 -12.111 2.963 1.00 97.94 104 LEU A O 1
ATOM 838 N N . VAL A 1 105 ? 4.191 -10.810 1.335 1.00 97.62 105 VAL A N 1
ATOM 839 C CA . VAL A 1 105 ? 5.428 -10.177 0.879 1.00 97.62 105 VAL A CA 1
ATOM 840 C C . VAL A 1 105 ? 5.301 -8.672 0.790 1.00 97.62 105 VAL A C 1
ATOM 842 O O . VAL A 1 105 ? 4.215 -8.132 0.550 1.00 97.62 105 VAL A O 1
ATOM 845 N N . ASP A 1 106 ? 6.426 -7.996 0.993 1.00 98.12 106 ASP A N 1
ATOM 846 C CA . ASP A 1 106 ? 6.469 -6.544 0.943 1.00 98.12 106 ASP A CA 1
ATOM 847 C C . ASP A 1 106 ? 7.889 -5.994 0.722 1.00 98.12 106 ASP A C 1
ATOM 849 O O . ASP A 1 106 ? 8.873 -6.739 0.748 1.00 98.12 106 ASP A O 1
ATOM 853 N N . GLY A 1 107 ? 7.990 -4.679 0.508 1.00 97.88 107 GLY A N 1
ATOM 854 C CA . GLY A 1 107 ? 9.239 -3.940 0.263 1.00 97.88 107 GLY A CA 1
ATOM 855 C C . GLY A 1 107 ? 9.519 -3.636 -1.215 1.00 97.88 107 GLY A C 1
ATOM 856 O O . GLY A 1 107 ? 10.301 -2.743 -1.532 1.00 97.88 107 GLY A O 1
ATOM 857 N N . ASN A 1 108 ? 8.825 -4.307 -2.138 1.00 97.44 108 ASN A N 1
ATOM 858 C CA . ASN A 1 108 ? 8.996 -4.182 -3.590 1.00 97.44 108 ASN A CA 1
ATOM 859 C C . ASN A 1 108 ? 8.317 -2.952 -4.221 1.00 97.44 108 ASN A C 1
ATOM 861 O O . ASN A 1 108 ? 8.734 -2.517 -5.296 1.00 97.44 108 ASN A O 1
ATOM 865 N N . LYS A 1 109 ? 7.289 -2.364 -3.599 1.00 98.44 109 LYS A N 1
ATOM 866 C CA . LYS A 1 109 ? 6.587 -1.169 -4.113 1.00 98.44 109 LYS A CA 1
ATOM 867 C C . LYS A 1 109 ? 6.408 -0.110 -3.022 1.00 98.44 109 LYS A C 1
ATOM 869 O O . LYS A 1 109 ? 6.652 -0.363 -1.843 1.00 98.44 109 LYS A O 1
ATOM 874 N N . LYS A 1 110 ? 5.975 1.081 -3.434 1.00 98.56 110 LYS A N 1
ATOM 875 C CA . LYS A 1 110 ? 5.394 2.092 -2.548 1.00 98.56 110 LYS A CA 1
ATOM 876 C C . LYS A 1 110 ? 3.890 1.861 -2.502 1.00 98.56 110 LYS A C 1
ATOM 878 O O . LYS A 1 110 ? 3.248 1.913 -3.547 1.00 98.56 110 LYS A O 1
ATOM 883 N N . ASP A 1 111 ? 3.317 1.651 -1.330 1.00 98.75 111 ASP A N 1
ATOM 884 C CA . ASP A 1 111 ? 1.871 1.674 -1.169 1.00 98.75 111 ASP A CA 1
ATOM 885 C C . ASP A 1 111 ? 1.313 3.050 -1.549 1.00 98.75 111 ASP A C 1
ATOM 887 O O . ASP A 1 111 ? 1.789 4.089 -1.082 1.00 98.75 111 ASP A O 1
ATOM 891 N N . VAL A 1 112 ? 0.251 3.051 -2.351 1.00 98.81 112 VAL A N 1
ATOM 892 C CA . VAL A 1 112 ? -0.694 4.169 -2.393 1.00 98.81 112 VAL A CA 1
ATOM 893 C C . VAL A 1 112 ? -1.577 4.072 -1.150 1.00 98.81 112 VAL A C 1
ATOM 895 O O . VAL A 1 112 ? -2.302 3.092 -0.975 1.00 98.81 112 VAL A O 1
ATOM 898 N N . VAL A 1 113 ? -1.517 5.083 -0.282 1.00 98.75 113 VAL A N 1
ATOM 899 C CA . VAL A 1 113 ? -2.119 5.033 1.060 1.00 98.75 113 VAL A CA 1
ATOM 900 C C . VAL A 1 113 ? -3.268 6.025 1.244 1.00 98.75 113 VAL A C 1
ATOM 902 O O . VAL A 1 113 ? -3.317 7.079 0.608 1.00 98.75 113 VAL A O 1
ATOM 905 N N . ILE A 1 114 ? -4.179 5.709 2.166 1.00 98.44 114 ILE A N 1
ATOM 906 C CA . ILE A 1 114 ? -5.093 6.662 2.803 1.00 98.44 114 ILE A CA 1
ATOM 907 C C . ILE A 1 114 ? -4.322 7.463 3.854 1.00 98.44 114 ILE A C 1
ATOM 909 O O . ILE A 1 114 ? -3.575 6.894 4.650 1.00 98.44 114 ILE A O 1
ATOM 913 N N . SER A 1 115 ? -4.531 8.778 3.875 1.00 98.38 115 SER A N 1
ATOM 914 C CA . SER A 1 115 ? -3.828 9.705 4.764 1.00 98.38 115 SER A CA 1
ATOM 915 C C . SER A 1 115 ? -4.628 10.998 4.946 1.00 98.38 115 SER A C 1
ATOM 917 O O . SER A 1 115 ? -5.448 11.355 4.099 1.00 98.38 115 SER A O 1
ATOM 919 N N . ASN A 1 116 ? -4.347 11.756 6.008 1.00 97.81 116 ASN A N 1
ATOM 920 C CA . ASN A 1 116 ? -4.853 13.127 6.148 1.00 97.81 116 ASN A CA 1
ATOM 921 C C . ASN A 1 116 ? -4.257 14.092 5.099 1.00 97.81 116 ASN A C 1
ATOM 923 O O . ASN A 1 116 ? -4.764 15.195 4.920 1.00 97.81 116 ASN A O 1
ATOM 927 N N . LYS A 1 117 ? -3.218 13.666 4.369 1.00 96.94 117 LYS A N 1
ATOM 928 C CA . LYS A 1 117 ? -2.503 14.439 3.341 1.00 96.94 117 LYS A CA 1
ATOM 929 C C . LYS A 1 117 ? -3.046 14.270 1.917 1.00 96.94 117 LYS A C 1
ATOM 931 O O . LYS A 1 117 ? -2.451 14.828 0.991 1.00 96.94 117 LYS A O 1
ATOM 936 N N . ILE A 1 118 ? -4.142 13.522 1.724 1.00 97.06 118 ILE A N 1
ATOM 937 C CA . ILE A 1 118 ? -4.771 13.347 0.397 1.00 97.06 118 ILE A CA 1
ATOM 938 C C . ILE A 1 118 ? -5.235 14.680 -0.197 1.00 97.06 118 ILE A C 1
ATOM 940 O O . ILE A 1 118 ? -5.247 14.835 -1.412 1.00 97.06 118 ILE A O 1
ATOM 944 N N . PHE A 1 119 ? -5.561 15.660 0.648 1.00 95.50 119 PHE A N 1
ATOM 945 C CA . PHE A 1 119 ? -5.678 17.058 0.254 1.00 95.50 119 PHE A CA 1
ATOM 946 C C . PHE A 1 119 ? -4.452 17.801 0.779 1.00 95.50 119 PHE A C 1
ATOM 948 O O . PHE A 1 119 ? -4.132 17.706 1.962 1.00 95.50 119 PHE A O 1
ATOM 955 N N . ASN A 1 120 ? -3.751 18.521 -0.095 1.00 91.94 120 ASN A N 1
ATOM 956 C CA . ASN A 1 120 ? -2.667 19.402 0.341 1.00 91.94 120 ASN A CA 1
ATOM 957 C C . ASN A 1 120 ? -3.217 20.695 0.976 1.00 91.94 120 ASN A C 1
ATOM 959 O O . ASN A 1 120 ? -4.426 20.932 0.996 1.00 91.94 120 ASN A O 1
ATOM 963 N N . ASP A 1 121 ? -2.320 21.578 1.414 1.00 91.12 121 ASP A N 1
ATOM 964 C CA . ASP A 1 121 ? -2.673 22.859 2.049 1.00 91.12 121 ASP A CA 1
ATOM 965 C C . ASP A 1 121 ? -3.495 23.788 1.134 1.00 91.12 121 ASP A C 1
ATOM 967 O O . ASP A 1 121 ? -4.216 24.667 1.600 1.00 91.12 121 ASP A O 1
ATOM 971 N N . ARG A 1 122 ? -3.446 23.559 -0.186 1.00 93.94 122 ARG A N 1
ATOM 972 C CA . ARG A 1 122 ? -4.240 24.266 -1.205 1.00 93.94 122 ARG A CA 1
ATOM 973 C C . ARG A 1 122 ? -5.569 23.572 -1.519 1.00 93.94 122 ARG A C 1
ATOM 975 O O . ARG A 1 122 ? -6.215 23.919 -2.503 1.00 93.94 122 ARG A O 1
ATOM 982 N N . LYS A 1 123 ? -5.973 22.581 -0.716 1.00 93.25 123 LYS A N 1
ATOM 983 C CA . LYS A 1 123 ? -7.174 21.746 -0.908 1.00 93.25 123 LYS A CA 1
ATOM 984 C C . LYS A 1 123 ? -7.194 20.981 -2.238 1.00 93.25 123 LYS A C 1
ATOM 986 O O . LYS A 1 123 ? -8.255 20.573 -2.702 1.00 93.25 123 LYS A O 1
ATOM 991 N N . GLN A 1 124 ? -6.033 20.757 -2.847 1.00 95.56 124 GLN A N 1
ATOM 992 C CA . GLN A 1 124 ? -5.917 19.980 -4.077 1.00 95.56 124 GLN A CA 1
ATOM 993 C C . GLN A 1 124 ? -5.750 18.505 -3.736 1.00 95.56 124 GLN A C 1
ATOM 995 O O . GLN A 1 124 ? -4.953 18.160 -2.861 1.00 95.56 124 GLN A O 1
ATOM 1000 N N . LEU A 1 125 ? -6.465 17.644 -4.457 1.00 96.56 125 LEU A N 1
ATOM 1001 C CA . LEU A 1 125 ? -6.331 16.200 -4.318 1.00 96.56 125 LEU A CA 1
ATOM 1002 C C . LEU A 1 125 ? -4.949 15.742 -4.819 1.00 96.56 125 LEU A C 1
ATOM 1004 O O . LEU A 1 125 ? -4.513 16.115 -5.911 1.00 96.56 125 LEU A O 1
ATOM 1008 N N . ARG A 1 126 ? -4.258 14.937 -4.015 1.00 97.75 126 ARG A N 1
ATOM 1009 C CA . ARG A 1 126 ? -2.916 14.393 -4.265 1.00 97.75 126 ARG A CA 1
ATOM 1010 C C . ARG A 1 126 ? -2.934 12.891 -4.084 1.00 97.75 126 ARG A C 1
ATOM 1012 O O . ARG A 1 126 ? -3.650 12.399 -3.221 1.00 97.75 126 ARG A O 1
ATOM 1019 N N . VAL A 1 127 ? -2.095 12.177 -4.828 1.00 98.38 127 VAL A N 1
ATOM 1020 C CA . VAL A 1 127 ? -1.754 10.797 -4.466 1.00 98.38 127 VAL A CA 1
ATOM 1021 C C . VAL A 1 127 ? -0.795 10.829 -3.279 1.00 98.38 127 VAL A C 1
ATOM 1023 O O . VAL A 1 127 ? 0.161 11.606 -3.277 1.00 98.38 127 VAL A O 1
ATOM 1026 N N . VAL A 1 128 ? -1.058 10.006 -2.265 1.00 98.69 128 VAL A N 1
ATOM 1027 C CA . VAL A 1 128 ? -0.159 9.825 -1.125 1.00 98.69 128 VAL A CA 1
ATOM 1028 C C . VAL A 1 128 ? 0.506 8.465 -1.240 1.00 98.69 128 VAL A C 1
ATOM 1030 O O . VAL A 1 128 ? -0.176 7.443 -1.304 1.00 98.69 128 VAL A O 1
ATOM 1033 N N . ILE A 1 129 ? 1.835 8.464 -1.270 1.00 98.75 129 ILE A N 1
ATOM 1034 C CA . ILE A 1 129 ? 2.657 7.258 -1.389 1.00 98.75 129 ILE A CA 1
ATOM 1035 C C . ILE A 1 129 ? 3.564 7.092 -0.172 1.00 98.75 129 ILE A C 1
ATOM 1037 O O . ILE A 1 129 ? 4.032 8.074 0.413 1.00 98.75 129 ILE A O 1
ATOM 1041 N N . TYR A 1 130 ? 3.812 5.842 0.204 1.00 98.88 130 TYR A N 1
ATOM 1042 C CA . TYR A 1 130 ? 4.657 5.457 1.331 1.00 98.88 130 TYR A CA 1
ATOM 1043 C C . TYR A 1 130 ? 5.270 4.072 1.097 1.00 98.88 130 TYR A C 1
ATOM 1045 O O . TYR A 1 130 ? 4.682 3.264 0.393 1.00 98.88 130 TYR A O 1
ATOM 1053 N N . GLY A 1 131 ? 6.422 3.769 1.692 1.00 98.25 131 GLY A N 1
ATOM 1054 C CA . GLY A 1 131 ? 6.938 2.399 1.755 1.00 98.25 131 GLY A CA 1
ATOM 1055 C C . GLY A 1 131 ? 8.282 2.226 1.061 1.00 98.25 131 GLY A C 1
ATOM 1056 O O . GLY A 1 131 ? 9.202 3.016 1.299 1.00 98.25 131 GLY A O 1
ATOM 1057 N N . TRP A 1 132 ? 8.420 1.172 0.244 1.00 97.88 132 TRP A N 1
ATOM 1058 C CA . TRP A 1 132 ? 9.735 0.650 -0.147 1.00 97.88 132 TRP A CA 1
ATOM 1059 C C . TRP A 1 132 ? 10.627 0.446 1.084 1.00 97.88 132 TRP A C 1
ATOM 1061 O O . TRP A 1 132 ? 11.672 1.078 1.269 1.00 97.88 132 TRP A O 1
ATOM 1071 N N . HIS A 1 133 ? 10.161 -0.406 1.984 1.00 98.44 133 HIS A N 1
ATOM 1072 C CA . HIS A 1 133 ? 10.881 -0.753 3.197 1.00 98.44 133 HIS A CA 1
ATOM 1073 C C . HIS A 1 133 ? 12.107 -1.609 2.891 1.00 98.44 133 HIS A C 1
ATOM 1075 O O . HIS A 1 133 ? 12.027 -2.641 2.226 1.00 98.44 133 HIS A O 1
ATOM 1081 N N . LYS A 1 134 ? 13.254 -1.189 3.420 1.00 95.69 134 LYS A N 1
ATOM 1082 C CA . LYS A 1 134 ? 14.467 -2.008 3.476 1.00 95.69 134 LYS A CA 1
ATOM 1083 C C . LYS A 1 134 ? 14.339 -3.081 4.569 1.00 95.69 134 LYS A C 1
ATOM 1085 O O . LYS A 1 134 ? 13.574 -2.862 5.504 1.00 95.69 134 LYS A O 1
ATOM 1090 N N . PRO A 1 135 ? 15.130 -4.177 4.522 1.00 90.75 135 PRO A N 1
ATOM 1091 C CA . PRO A 1 135 ? 15.142 -5.263 5.516 1.00 90.75 135 PRO A CA 1
ATOM 1092 C C . PRO A 1 135 ? 15.263 -4.830 6.977 1.00 90.75 135 PRO A C 1
ATOM 1094 O O . PRO A 1 135 ? 14.800 -5.544 7.860 1.00 90.75 135 PRO A O 1
ATOM 1097 N N . ASP A 1 136 ? 15.842 -3.655 7.229 1.00 91.94 136 ASP A N 1
ATOM 1098 C CA . ASP A 1 136 ? 15.913 -3.024 8.552 1.00 91.94 136 ASP A CA 1
ATOM 1099 C C . ASP A 1 136 ? 14.578 -2.400 9.024 1.00 91.94 136 ASP A C 1
ATOM 1101 O O . ASP A 1 136 ? 14.520 -1.809 10.097 1.00 91.94 136 ASP A O 1
ATOM 1105 N N . GLY A 1 137 ? 13.503 -2.509 8.237 1.00 93.69 137 GLY A N 1
ATOM 1106 C CA . GLY A 1 137 ? 12.192 -1.915 8.508 1.00 93.69 137 GLY A CA 1
ATOM 1107 C C . GLY A 1 137 ? 12.052 -0.461 8.063 1.00 93.69 137 GLY A C 1
ATOM 1108 O O . GLY A 1 137 ? 10.961 0.099 8.157 1.00 93.69 137 GLY A O 1
ATOM 1109 N N . LYS A 1 138 ? 13.112 0.183 7.559 1.00 96.62 138 LYS A N 1
ATOM 1110 C CA . LYS A 1 138 ? 13.064 1.599 7.181 1.00 96.62 138 LYS A CA 1
ATOM 1111 C C . LYS A 1 138 ? 12.501 1.777 5.771 1.00 96.62 138 LYS A C 1
ATOM 1113 O O . LYS A 1 138 ? 13.129 1.374 4.791 1.00 96.62 138 LYS A O 1
ATOM 1118 N N . ALA A 1 139 ? 11.368 2.468 5.662 1.00 98.06 139 ALA A N 1
ATOM 1119 C CA . ALA A 1 139 ? 10.840 2.969 4.392 1.00 98.06 139 ALA A CA 1
ATOM 1120 C C . ALA A 1 139 ? 11.790 4.009 3.772 1.00 98.06 139 ALA A C 1
ATOM 1122 O O . ALA A 1 139 ? 12.139 5.000 4.421 1.00 98.06 139 ALA A O 1
ATOM 1123 N N . ILE A 1 140 ? 12.203 3.807 2.515 1.00 98.06 140 ILE A N 1
ATOM 1124 C CA . ILE A 1 140 ? 12.974 4.823 1.770 1.00 98.06 140 ILE A CA 1
ATOM 1125 C C . ILE A 1 140 ? 12.061 5.894 1.168 1.00 98.06 140 ILE A C 1
ATOM 1127 O O . ILE A 1 140 ? 12.515 7.007 0.916 1.00 98.06 140 ILE A O 1
ATOM 1131 N N . GLN A 1 141 ? 10.780 5.573 0.952 1.00 98.19 141 GLN A N 1
ATOM 1132 C CA . GLN A 1 141 ? 9.759 6.546 0.597 1.00 98.19 141 GLN A CA 1
ATOM 1133 C C . GLN A 1 141 ? 9.032 6.997 1.875 1.00 98.19 141 GLN A C 1
ATOM 1135 O O . GLN A 1 141 ? 8.167 6.266 2.370 1.00 98.19 141 GLN A O 1
ATOM 1140 N N . PRO A 1 142 ? 9.314 8.202 2.406 1.00 97.94 142 PRO A N 1
ATOM 1141 C CA . PRO A 1 142 ? 8.499 8.772 3.472 1.00 97.94 142 PRO A CA 1
ATOM 1142 C C . PRO A 1 142 ? 7.094 9.093 2.953 1.00 97.94 142 PRO A C 1
ATOM 1144 O O . PRO A 1 142 ? 6.867 9.149 1.742 1.00 97.94 142 PRO A O 1
ATOM 1147 N N . LEU A 1 143 ? 6.164 9.350 3.875 1.00 98.31 143 LEU A N 1
ATOM 1148 C CA . LEU A 1 143 ? 4.787 9.704 3.538 1.00 98.31 143 LEU A CA 1
ATOM 1149 C C . LEU A 1 143 ? 4.780 10.987 2.701 1.00 98.31 143 LEU A C 1
ATOM 1151 O O . LEU A 1 143 ? 5.131 12.058 3.200 1.00 98.31 143 LEU A O 1
ATOM 1155 N N . HIS A 1 144 ? 4.411 10.873 1.429 1.00 97.81 144 HIS A N 1
ATOM 1156 C CA . HIS A 1 144 ? 4.636 11.930 0.451 1.00 97.81 144 HIS A CA 1
ATOM 1157 C C . HIS A 1 144 ? 3.404 12.173 -0.416 1.00 97.81 144 HIS A C 1
ATOM 1159 O O . HIS A 1 144 ? 2.834 11.230 -0.951 1.00 97.81 144 HIS A O 1
ATOM 1165 N N . ASN A 1 145 ? 3.026 13.444 -0.584 1.00 97.50 145 ASN A N 1
ATOM 1166 C CA . ASN A 1 145 ? 1.878 13.891 -1.381 1.00 97.50 145 ASN A CA 1
ATOM 1167 C C . ASN A 1 145 ? 2.268 14.911 -2.475 1.00 97.50 145 ASN A C 1
ATOM 1169 O O . ASN A 1 145 ? 1.453 15.721 -2.930 1.00 97.50 145 ASN A O 1
ATOM 1173 N N . GLY A 1 146 ? 3.535 14.899 -2.900 1.00 96.38 146 GLY A N 1
ATOM 1174 C CA . GLY A 1 146 ? 4.082 15.852 -3.866 1.00 96.38 146 GLY A CA 1
ATOM 1175 C C . GLY A 1 146 ? 3.630 15.633 -5.307 1.00 96.38 146 GLY A C 1
ATOM 1176 O O . GLY A 1 146 ? 3.894 16.495 -6.139 1.00 96.38 146 GLY A O 1
ATOM 1177 N N . HIS A 1 147 ? 2.860 14.584 -5.606 1.00 96.75 147 HIS A N 1
ATOM 1178 C CA . HIS A 1 147 ? 2.354 14.282 -6.949 1.00 96.75 147 HIS A CA 1
ATOM 1179 C C . HIS A 1 147 ? 0.841 14.512 -7.091 1.00 96.75 147 HIS A C 1
ATOM 1181 O O . HIS A 1 147 ? 0.076 14.349 -6.137 1.00 96.75 147 HIS A O 1
ATOM 1187 N N . THR A 1 148 ? 0.405 14.930 -8.286 1.00 97.06 148 THR A N 1
ATOM 1188 C CA . THR A 1 148 ? -1.025 14.980 -8.637 1.00 97.06 148 THR A CA 1
ATOM 1189 C C . THR A 1 148 ? -1.591 13.563 -8.655 1.00 97.06 148 THR A C 1
ATOM 1191 O O . THR A 1 148 ? -0.847 1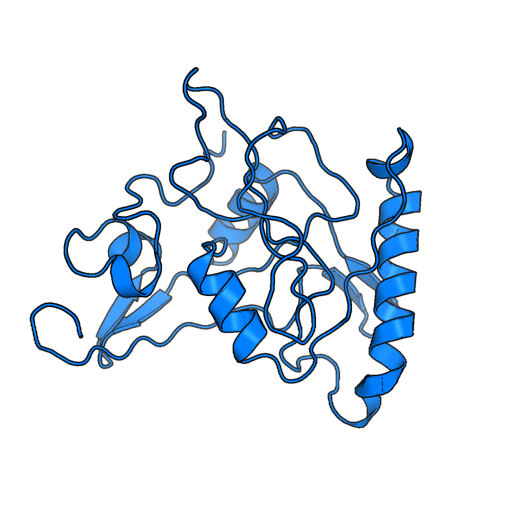2.589 -8.723 1.00 97.06 148 THR A O 1
ATOM 1194 N N . THR A 1 149 ? -2.910 13.421 -8.614 1.00 96.12 149 THR A N 1
ATOM 1195 C CA . THR A 1 149 ? -3.543 12.099 -8.723 1.00 96.12 149 THR A CA 1
ATOM 1196 C C . THR A 1 149 ? -3.391 11.445 -10.096 1.00 96.12 149 THR A C 1
ATOM 1198 O O . THR A 1 149 ? -3.490 10.224 -10.191 1.00 96.12 149 THR A O 1
ATOM 1201 N N . ASP A 1 150 ? -3.108 12.224 -11.142 1.00 95.88 150 ASP A N 1
ATOM 1202 C CA . ASP A 1 150 ? -2.820 11.699 -12.483 1.00 95.88 150 ASP A CA 1
ATOM 1203 C C . ASP A 1 150 ? -1.421 11.097 -12.610 1.00 95.88 150 ASP A C 1
ATOM 1205 O O . ASP A 1 150 ? -1.162 10.339 -13.546 1.00 95.88 150 ASP A O 1
ATOM 1209 N N . HIS A 1 151 ? -0.523 11.416 -11.675 1.00 97.38 151 HIS A N 1
ATOM 1210 C CA . HIS A 1 151 ? 0.803 10.824 -11.633 1.00 97.38 151 HIS A CA 1
ATOM 1211 C C . HIS A 1 151 ? 0.703 9.354 -11.240 1.00 97.38 151 HIS A C 1
ATOM 1213 O O . HIS A 1 151 ? 0.275 9.013 -10.136 1.00 97.38 151 HIS A O 1
ATOM 1219 N N . VAL A 1 152 ? 1.139 8.488 -12.145 1.00 98.00 152 VAL A N 1
ATOM 1220 C CA . VAL A 1 152 ? 1.261 7.052 -11.921 1.00 98.00 152 VAL A CA 1
ATOM 1221 C C . VAL A 1 152 ? 2.603 6.637 -12.482 1.00 98.00 152 VAL A C 1
ATOM 1223 O O . VAL A 1 152 ? 2.842 6.780 -13.679 1.00 98.00 152 VAL A O 1
ATOM 1226 N N . ASP A 1 153 ? 3.478 6.130 -11.624 1.00 97.94 153 ASP A N 1
ATOM 1227 C CA . ASP A 1 153 ? 4.757 5.576 -12.048 1.00 97.94 153 ASP A CA 1
ATOM 1228 C C . ASP A 1 153 ? 4.899 4.106 -11.643 1.00 97.94 153 ASP A C 1
ATOM 1230 O O . ASP A 1 153 ? 4.095 3.557 -10.884 1.00 97.94 153 ASP A O 1
ATOM 1234 N N . TYR A 1 154 ? 5.950 3.463 -12.152 1.00 98.44 154 TYR A N 1
ATOM 1235 C CA . TYR A 1 154 ? 6.231 2.047 -11.918 1.00 98.44 154 TYR A CA 1
ATOM 1236 C C . TYR A 1 154 ? 6.279 1.658 -10.431 1.00 98.44 154 TYR A C 1
ATOM 1238 O O . TYR A 1 154 ? 6.126 0.477 -10.107 1.00 98.44 154 TYR A O 1
ATOM 1246 N N . SER A 1 155 ? 6.546 2.611 -9.532 1.00 98.19 155 SER A N 1
ATOM 1247 C CA . SER A 1 155 ? 6.756 2.353 -8.111 1.00 98.19 155 SER A CA 1
ATOM 1248 C C . SER A 1 155 ? 5.461 2.251 -7.315 1.00 98.19 155 SER A C 1
ATOM 1250 O O . SER A 1 155 ? 5.488 1.704 -6.212 1.00 98.19 155 SER A O 1
ATOM 1252 N N . HIS A 1 156 ? 4.337 2.718 -7.869 1.00 98.62 156 HIS A N 1
ATOM 1253 C CA . HIS A 1 156 ? 3.031 2.617 -7.224 1.00 98.62 156 HIS A CA 1
ATOM 1254 C C . HIS A 1 156 ? 2.613 1.149 -7.075 1.00 98.62 156 HIS A C 1
ATOM 1256 O O . HIS A 1 156 ? 2.534 0.392 -8.043 1.00 98.62 156 HIS A O 1
ATOM 1262 N N . GLY A 1 157 ? 2.317 0.762 -5.841 1.00 98.50 157 GLY A N 1
ATOM 1263 C CA . GLY A 1 157 ? 1.742 -0.512 -5.458 1.00 98.50 157 GLY A CA 1
ATOM 1264 C C . GLY A 1 157 ? 0.359 -0.294 -4.860 1.00 98.50 157 GLY A C 1
ATOM 1265 O O . GLY A 1 157 ? 0.177 0.524 -3.958 1.00 98.50 157 GLY A O 1
ATOM 1266 N N . ILE A 1 158 ? -0.626 -1.035 -5.362 1.00 98.62 158 ILE A N 1
ATOM 1267 C CA . ILE A 1 158 ? -1.973 -1.042 -4.794 1.00 98.62 158 ILE A CA 1
ATOM 1268 C C . ILE A 1 158 ? -2.112 -2.274 -3.920 1.00 98.62 158 ILE A C 1
ATOM 1270 O O . ILE A 1 158 ? -2.112 -3.394 -4.424 1.00 98.62 158 ILE A O 1
ATOM 1274 N N . ARG A 1 159 ? -2.245 -2.079 -2.612 1.00 98.12 159 ARG A N 1
ATOM 1275 C CA . ARG A 1 159 ? -2.539 -3.159 -1.674 1.00 98.12 159 ARG A CA 1
ATOM 1276 C C . ARG A 1 159 ? -3.965 -3.001 -1.174 1.00 98.12 159 ARG A C 1
ATOM 1278 O O . ARG A 1 159 ? -4.341 -1.938 -0.692 1.00 98.12 159 ARG A O 1
ATOM 1285 N N . LEU A 1 160 ? -4.781 -4.041 -1.314 1.00 98.50 160 LEU A N 1
ATOM 1286 C CA . LEU A 1 160 ? -6.162 -4.010 -0.838 1.00 98.50 160 LEU A CA 1
ATOM 1287 C C . LEU A 1 160 ? -6.237 -4.607 0.561 1.00 98.50 160 LEU A C 1
ATOM 1289 O O . LEU A 1 160 ? -5.746 -5.707 0.807 1.00 98.50 160 LEU A O 1
ATOM 1293 N N . ILE A 1 161 ? -6.877 -3.878 1.465 1.00 98.62 161 ILE A N 1
ATOM 1294 C CA . ILE A 1 161 ? -7.178 -4.301 2.830 1.00 98.62 161 ILE A CA 1
ATOM 1295 C C . ILE A 1 161 ? -8.678 -4.536 2.904 1.00 98.62 161 ILE A C 1
ATOM 1297 O O . ILE A 1 161 ? -9.451 -3.676 2.496 1.00 98.62 161 ILE A O 1
ATOM 1301 N N . GLN A 1 162 ? -9.126 -5.684 3.401 1.00 98.00 162 GLN A N 1
ATOM 1302 C CA . GLN A 1 162 ? -10.550 -5.923 3.614 1.00 98.00 162 GLN A CA 1
ATOM 1303 C C . GLN A 1 162 ? -11.116 -4.825 4.524 1.00 98.00 162 GLN A C 1
ATOM 1305 O O . GLN A 1 162 ? -10.582 -4.564 5.602 1.00 98.00 162 GLN A O 1
ATOM 1310 N N . ASN A 1 163 ? -12.204 -4.173 4.099 1.00 97.25 163 ASN A N 1
ATOM 1311 C CA . ASN A 1 163 ? -12.770 -3.069 4.873 1.00 97.25 163 ASN A CA 1
ATOM 1312 C C . ASN A 1 163 ? -13.393 -3.578 6.181 1.00 97.25 163 ASN A C 1
ATOM 1314 O O . ASN A 1 163 ? -13.327 -2.897 7.200 1.00 97.25 163 ASN A O 1
ATOM 1318 N N . LYS A 1 164 ? -13.984 -4.780 6.173 1.00 98.12 164 LYS A N 1
ATOM 1319 C CA . LYS A 1 164 ? -14.479 -5.456 7.383 1.00 98.12 164 LYS A CA 1
ATOM 1320 C C . LYS A 1 164 ? -13.302 -5.926 8.239 1.00 98.12 164 LYS A C 1
ATOM 1322 O O . LYS A 1 164 ? -12.381 -6.564 7.739 1.00 98.12 164 LYS A O 1
ATOM 1327 N N . LEU A 1 165 ? -13.364 -5.643 9.536 1.00 98.00 165 LEU A N 1
ATOM 1328 C CA . LEU A 1 165 ? -12.336 -6.022 10.502 1.00 98.00 165 LEU A CA 1
ATOM 1329 C C . LEU A 1 165 ? -12.946 -6.349 11.868 1.00 98.00 165 LEU A C 1
ATOM 1331 O O . LEU A 1 165 ? -14.151 -6.191 12.075 1.00 98.00 165 LEU A O 1
ATOM 1335 N N . TRP A 1 166 ? -12.112 -6.784 12.813 1.00 98.44 166 TRP A N 1
ATOM 1336 C CA . TRP A 1 166 ? -12.529 -7.123 14.172 1.00 98.44 166 TRP A CA 1
ATOM 1337 C C . TRP A 1 166 ? -11.690 -6.390 15.214 1.00 98.44 166 TRP A C 1
ATOM 1339 O O . TRP A 1 166 ? -10.464 -6.403 15.122 1.00 98.44 166 TRP A O 1
ATOM 1349 N N . ILE A 1 167 ? -12.344 -5.820 16.228 1.00 97.88 167 ILE A N 1
ATOM 1350 C CA . ILE A 1 167 ? -11.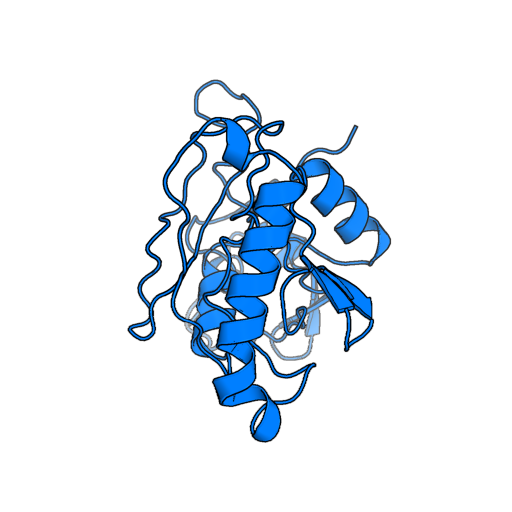717 -5.284 17.443 1.00 97.88 167 ILE A CA 1
ATOM 1351 C C . ILE A 1 167 ? -12.223 -6.102 18.627 1.00 97.88 167 ILE A C 1
ATOM 1353 O O . ILE A 1 167 ? -13.427 -6.152 18.869 1.00 97.88 167 ILE A O 1
ATOM 1357 N N . ASN A 1 168 ? -11.319 -6.778 19.337 1.00 96.50 168 ASN A N 1
ATOM 1358 C CA . ASN A 1 168 ? -11.641 -7.696 20.439 1.00 96.50 168 ASN A CA 1
ATOM 1359 C C . ASN A 1 168 ? -12.760 -8.691 20.069 1.00 96.50 168 ASN A C 1
ATOM 1361 O O . ASN A 1 168 ? -13.711 -8.897 20.817 1.00 96.50 168 ASN A O 1
ATOM 1365 N N . GLY A 1 169 ? -12.699 -9.238 18.851 1.00 96.94 169 GLY A N 1
ATOM 1366 C CA . GLY A 1 169 ? -13.699 -10.172 18.321 1.00 96.94 169 GLY A CA 1
ATOM 1367 C C . GLY A 1 169 ? -15.000 -9.537 17.807 1.00 96.94 169 GLY A C 1
ATOM 1368 O O . GLY A 1 169 ? -15.768 -10.221 17.132 1.00 96.94 169 GLY A O 1
ATOM 1369 N N . LYS A 1 170 ? -15.246 -8.239 18.028 1.00 97.38 170 LYS A N 1
ATOM 1370 C CA . LYS A 1 170 ? -16.437 -7.531 17.526 1.00 97.38 170 LYS A CA 1
ATOM 1371 C C . LYS A 1 170 ? -16.190 -6.936 16.141 1.00 97.38 170 LYS A C 1
ATOM 1373 O O . LYS A 1 170 ? -15.141 -6.345 15.899 1.00 97.38 170 LYS A O 1
ATOM 1378 N N . LYS A 1 171 ? -17.161 -7.083 15.233 1.00 98.00 171 LYS A N 1
ATOM 1379 C CA . LYS A 1 171 ? -17.085 -6.562 13.856 1.00 98.00 171 LYS A CA 1
ATOM 1380 C C . LYS A 1 171 ? -17.041 -5.028 13.848 1.00 98.00 171 LYS A C 1
ATOM 1382 O O . LYS A 1 171 ? -17.766 -4.384 14.598 1.00 98.00 171 LYS A O 1
ATOM 1387 N N . SER A 1 172 ? -16.224 -4.464 12.966 1.00 98.25 172 SER A N 1
ATOM 1388 C CA . SER A 1 172 ? -16.159 -3.034 12.652 1.00 98.25 172 SER A CA 1
ATOM 1389 C C . SER A 1 172 ? -15.68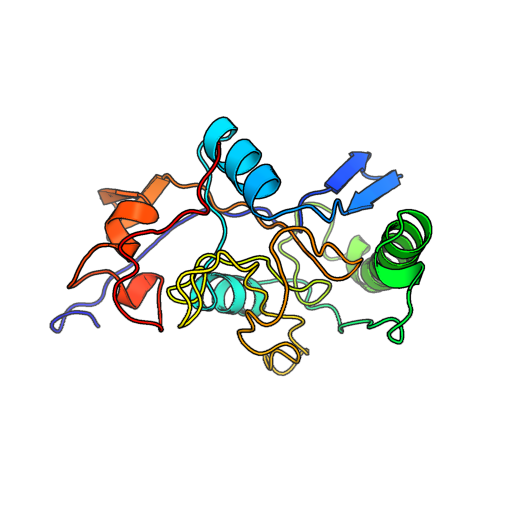4 -2.847 11.201 1.00 98.25 172 SER A C 1
ATOM 1391 O O . SER A 1 172 ? -15.584 -3.819 10.443 1.00 98.25 172 SER A O 1
ATOM 1393 N N . THR A 1 173 ? -15.403 -1.609 10.798 1.00 98.00 173 THR A N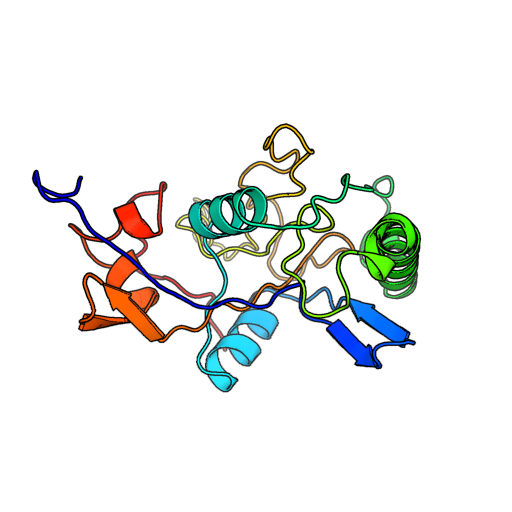 1
ATOM 1394 C CA . THR A 1 173 ? -14.826 -1.284 9.489 1.00 98.00 173 THR A CA 1
ATOM 1395 C C . THR A 1 173 ? -13.572 -0.433 9.619 1.00 98.00 173 THR A C 1
ATOM 1397 O O . THR A 1 173 ? -13.412 0.316 10.583 1.00 98.00 173 THR A O 1
ATOM 1400 N N . LEU A 1 174 ? -12.687 -0.513 8.626 1.00 97.50 174 LEU A N 1
ATOM 1401 C CA . LEU A 1 174 ? -11.463 0.282 8.568 1.00 97.50 174 LEU A CA 1
ATOM 1402 C C . LEU A 1 174 ? -11.785 1.780 8.626 1.00 97.50 174 LEU A C 1
ATOM 1404 O O . LEU A 1 174 ? -11.199 2.501 9.432 1.00 97.50 174 LEU A O 1
ATOM 1408 N N . ARG A 1 175 ? -12.796 2.228 7.868 1.00 95.06 175 ARG A N 1
ATOM 1409 C CA . ARG A 1 175 ? -13.275 3.620 7.899 1.00 95.06 175 ARG A CA 1
ATOM 1410 C C . ARG A 1 175 ? -13.792 4.043 9.281 1.00 95.06 175 ARG A C 1
ATOM 1412 O O . ARG A 1 175 ? -13.439 5.124 9.742 1.00 95.06 175 ARG A O 1
ATOM 1419 N N . ALA A 1 176 ? -14.574 3.200 9.963 1.00 97.38 176 ALA A N 1
ATOM 1420 C CA . ALA A 1 176 ? -15.089 3.518 11.299 1.00 97.38 176 ALA A CA 1
ATOM 1421 C C . ALA A 1 176 ? -13.966 3.644 12.339 1.00 97.38 176 ALA A C 1
ATOM 1423 O O . ALA A 1 176 ? -13.987 4.549 13.170 1.00 97.38 176 ALA A O 1
ATOM 1424 N N . VAL A 1 177 ? -12.958 2.770 12.272 1.00 98.25 177 VAL A N 1
ATOM 1425 C CA . VAL A 1 177 ? -11.797 2.834 13.170 1.00 98.25 177 VAL A CA 1
ATOM 1426 C C . VAL A 1 177 ? -10.957 4.075 12.899 1.00 98.25 177 VAL A C 1
ATOM 1428 O O . VAL A 1 177 ? -10.601 4.777 13.839 1.00 98.25 177 VAL A O 1
ATOM 1431 N N . LEU A 1 178 ? -10.669 4.380 11.632 1.00 98.25 178 LEU A N 1
ATOM 1432 C CA . LEU A 1 178 ? -9.889 5.562 11.264 1.00 98.25 178 LEU A CA 1
ATOM 1433 C C . LEU A 1 178 ? -10.587 6.881 11.621 1.00 98.25 178 LEU A C 1
ATOM 1435 O O . LEU A 1 178 ? -9.909 7.837 11.992 1.00 98.25 178 LEU A O 1
ATOM 1439 N N . GLY A 1 179 ? -11.919 6.929 11.548 1.00 97.81 179 GLY A N 1
ATOM 1440 C CA . GLY A 1 179 ? -12.721 8.091 11.937 1.00 97.81 179 GLY A CA 1
ATOM 1441 C C . GLY A 1 179 ? -12.953 8.240 13.447 1.00 97.81 179 GLY A C 1
ATOM 1442 O O . GLY A 1 179 ? -13.489 9.259 13.873 1.00 97.81 179 GLY A O 1
ATOM 1443 N N . SER A 1 180 ? -12.573 7.251 14.261 1.00 97.75 180 SER A N 1
ATOM 1444 C CA . SER A 1 180 ? -12.833 7.240 15.703 1.00 97.75 180 SER A CA 1
ATOM 1445 C C . SER A 1 180 ? -11.787 8.032 16.490 1.00 97.75 180 SER A C 1
ATOM 1447 O O . SER A 1 180 ? -10.592 7.748 16.416 1.00 97.75 180 SER A O 1
ATOM 1449 N N . GLU A 1 181 ? -12.233 8.958 17.340 1.00 96.81 181 GLU A N 1
ATOM 1450 C CA . GLU A 1 181 ? -11.354 9.730 18.233 1.00 96.81 181 GLU A CA 1
ATOM 1451 C C . GLU A 1 181 ? -10.572 8.850 19.217 1.00 96.81 181 GLU A C 1
ATOM 1453 O O . GLU A 1 181 ? -9.458 9.194 19.599 1.00 96.81 181 GLU A O 1
ATOM 1458 N N . THR A 1 182 ? -11.095 7.671 19.556 1.00 96.44 182 THR A N 1
ATOM 1459 C CA . THR A 1 182 ? -10.462 6.741 20.498 1.00 96.44 182 THR A CA 1
ATOM 1460 C C . THR A 1 182 ? -9.743 5.584 19.809 1.00 96.44 182 THR A C 1
ATOM 1462 O O . THR A 1 182 ? -8.676 5.178 20.264 1.00 96.44 182 THR A O 1
ATOM 1465 N N . LEU A 1 183 ? -10.291 5.040 18.715 1.00 97.62 183 LEU A N 1
ATOM 1466 C CA . LEU A 1 183 ? -9.791 3.808 18.088 1.00 97.62 183 LEU A CA 1
ATOM 1467 C C . LEU A 1 183 ? -8.833 4.041 16.913 1.00 97.62 183 LEU A C 1
ATOM 1469 O O . LEU A 1 183 ? -8.128 3.099 16.537 1.00 97.62 183 LEU A O 1
ATOM 1473 N N . HIS A 1 184 ? -8.733 5.261 16.367 1.00 97.94 184 HIS A N 1
ATOM 1474 C CA . HIS A 1 184 ? -7.801 5.561 15.272 1.00 97.94 184 HIS A CA 1
ATOM 1475 C C . HIS A 1 184 ? -6.350 5.121 15.537 1.00 97.94 184 HIS A C 1
ATOM 1477 O O . HIS A 1 184 ? -5.724 4.668 14.574 1.00 97.94 184 HIS A O 1
ATOM 1483 N N . PRO A 1 185 ? -5.797 5.125 16.777 1.00 97.62 185 PRO A N 1
ATOM 1484 C CA . PRO A 1 185 ? -4.424 4.686 17.002 1.00 97.62 185 PRO A CA 1
ATOM 1485 C C . PRO A 1 185 ? -4.192 3.216 16.642 1.00 97.62 185 PRO A C 1
ATOM 1487 O O . PRO A 1 185 ? -3.045 2.799 16.516 1.00 97.62 185 PRO A O 1
ATOM 1490 N N . LEU A 1 186 ? -5.235 2.401 16.450 1.00 97.88 186 LEU A N 1
ATOM 1491 C CA . LEU A 1 186 ? -5.075 1.023 15.979 1.00 97.88 186 LEU A CA 1
ATOM 1492 C C . LEU A 1 186 ? -4.591 0.943 14.530 1.00 97.88 186 LEU A C 1
ATOM 1494 O O . LEU A 1 186 ? -3.907 -0.024 14.186 1.00 97.88 186 LEU A O 1
ATOM 1498 N N . LEU A 1 187 ? -4.934 1.929 13.696 1.00 98.38 187 LEU A N 1
ATOM 1499 C CA . LEU A 1 187 ? -4.726 1.901 12.244 1.00 98.38 187 LEU A CA 1
ATOM 1500 C C . LEU A 1 187 ? -4.102 3.181 11.677 1.00 98.38 187 LEU A C 1
ATOM 1502 O O . LEU A 1 187 ? -3.706 3.180 10.521 1.00 98.38 187 LEU A O 1
ATOM 1506 N N . SER A 1 188 ? -3.984 4.251 12.454 1.00 98.25 188 SER A N 1
ATOM 1507 C CA . SER A 1 188 ? -3.396 5.524 12.042 1.00 98.25 188 SER A CA 1
ATOM 1508 C C . SER A 1 188 ? -2.363 5.985 13.062 1.00 98.25 188 SER A C 1
ATOM 1510 O O . SER A 1 188 ? -2.477 5.734 14.263 1.00 98.25 188 SER A O 1
ATOM 1512 N N . ASP A 1 189 ? -1.335 6.649 12.561 1.00 97.50 189 ASP A N 1
ATOM 1513 C CA . ASP A 1 189 ? -0.360 7.427 13.320 1.00 97.50 189 ASP A CA 1
ATOM 1514 C C . ASP A 1 189 ? -0.369 8.910 12.899 1.00 97.50 189 ASP A C 1
ATOM 1516 O O . ASP A 1 189 ? 0.479 9.684 13.328 1.00 97.50 189 ASP A O 1
ATOM 1520 N N . GLU A 1 190 ? -1.364 9.309 12.100 1.00 97.62 190 GLU A N 1
ATOM 1521 C CA . GLU A 1 190 ? -1.648 10.691 11.690 1.00 97.62 190 GLU A CA 1
ATOM 1522 C C . GLU A 1 190 ? -2.805 11.311 12.497 1.00 97.62 190 GLU A C 1
ATOM 1524 O O . GLU A 1 190 ? -3.298 12.387 12.160 1.00 97.62 190 GLU A O 1
ATOM 1529 N N . GLY A 1 191 ? -3.288 10.610 13.528 1.00 97.94 191 GLY A N 1
ATOM 1530 C CA . GLY A 1 191 ? -4.527 10.940 14.230 1.00 97.94 191 GLY A CA 1
ATOM 1531 C C . GLY A 1 191 ? -5.773 10.405 13.516 1.00 97.94 191 GLY A C 1
ATOM 1532 O O . GLY A 1 191 ? -5.710 9.433 12.755 1.00 97.94 191 GLY A O 1
ATOM 1533 N N . VAL A 1 192 ? -6.920 11.032 13.778 1.00 98.38 192 VAL A N 1
ATOM 1534 C CA . VAL A 1 192 ? -8.203 10.699 13.139 1.00 98.38 192 VAL A CA 1
ATOM 1535 C C . VAL A 1 192 ? -8.143 11.015 11.644 1.00 98.38 192 VAL A C 1
ATOM 1537 O O . VAL A 1 192 ? -7.767 12.122 11.263 1.00 98.38 192 VAL A O 1
ATOM 1540 N N . ILE A 1 193 ? -8.576 10.077 10.797 1.00 97.94 193 ILE A N 1
ATOM 1541 C CA . ILE A 1 193 ? -8.740 10.281 9.352 1.00 97.94 193 ILE A CA 1
ATOM 1542 C C . ILE A 1 193 ? -10.235 10.255 9.025 1.00 97.94 193 ILE A C 1
ATOM 1544 O O . ILE A 1 193 ? -10.818 9.203 8.764 1.00 97.94 193 ILE A O 1
ATOM 1548 N N . LYS A 1 194 ? -10.874 11.433 9.037 1.00 94.38 194 LYS A N 1
ATOM 1549 C CA . LYS A 1 194 ? -12.328 11.564 8.802 1.00 94.38 194 LYS A CA 1
ATOM 1550 C C . LYS A 1 194 ? -12.737 11.173 7.377 1.00 94.38 194 LYS A C 1
ATOM 1552 O O . LYS A 1 194 ? -13.814 10.625 7.170 1.00 94.38 194 LYS A O 1
ATOM 1557 N N . LYS A 1 195 ? -11.877 11.450 6.392 1.00 93.06 195 LYS A N 1
ATOM 1558 C CA . LYS A 1 195 ? -12.079 11.101 4.977 1.00 93.06 195 LYS A CA 1
ATOM 1559 C C . LYS A 1 195 ? -11.125 9.979 4.582 1.00 93.06 195 LYS A C 1
ATOM 1561 O O . LYS A 1 195 ? -10.141 10.197 3.888 1.00 93.06 195 LYS A O 1
ATOM 1566 N N . ALA A 1 196 ? -11.406 8.776 5.075 1.00 95.81 196 ALA A N 1
ATOM 1567 C CA . ALA A 1 196 ? -10.579 7.592 4.850 1.00 95.81 196 ALA A CA 1
ATOM 1568 C C . ALA A 1 196 ? -10.815 6.933 3.470 1.00 95.81 196 ALA A C 1
ATOM 1570 O O . ALA A 1 196 ? -11.066 5.730 3.381 1.00 95.81 196 ALA A O 1
ATOM 1571 N N . TYR A 1 197 ? -10.819 7.734 2.405 1.00 97.19 197 TYR A N 1
ATOM 1572 C CA . TYR A 1 197 ? -11.002 7.298 1.018 1.00 97.19 197 TYR A CA 1
ATOM 1573 C C . TYR A 1 197 ? -10.512 8.384 0.051 1.00 97.19 197 TYR A C 1
ATOM 1575 O O . TYR A 1 197 ? -10.511 9.569 0.391 1.00 97.19 197 TYR A O 1
ATOM 1583 N N . TYR A 1 198 ? -10.142 7.989 -1.166 1.00 97.94 198 TYR A N 1
ATOM 1584 C CA . TYR A 1 198 ? -9.973 8.942 -2.267 1.00 97.94 198 TYR A CA 1
ATOM 1585 C C . TYR A 1 198 ? -11.333 9.249 -2.902 1.00 97.94 198 TYR A C 1
ATOM 1587 O O . TYR A 1 198 ? -12.077 8.315 -3.175 1.00 97.94 198 TYR A O 1
ATOM 1595 N N . PRO A 1 199 ? -11.705 10.511 -3.162 1.00 96.19 199 PRO A N 1
ATOM 1596 C CA . PRO A 1 199 ? -12.943 10.808 -3.872 1.00 96.19 199 PRO A CA 1
ATOM 1597 C C . PRO A 1 199 ? -12.969 10.125 -5.242 1.00 96.19 199 PRO A C 1
ATOM 1599 O O . PRO A 1 199 ? -11.993 10.189 -5.992 1.00 96.19 199 PRO A O 1
ATOM 1602 N N . VAL A 1 200 ? -14.087 9.475 -5.543 1.00 92.75 200 VAL A N 1
ATOM 1603 C CA . VAL A 1 200 ? -14.383 8.889 -6.847 1.00 92.75 200 VAL A CA 1
ATOM 1604 C C . VAL A 1 200 ? -15.519 9.707 -7.450 1.00 92.75 200 VAL A C 1
ATOM 1606 O O . VAL A 1 200 ? -16.514 9.948 -6.772 1.00 92.75 200 VAL A O 1
ATOM 1609 N N . GLU A 1 201 ? -15.320 10.207 -8.666 1.00 74.88 201 GLU A N 1
ATOM 1610 C CA . GLU A 1 201 ? -16.391 10.806 -9.476 1.00 74.88 201 GLU A CA 1
ATOM 1611 C C . GLU A 1 201 ? -17.412 9.747 -9.894 1.00 74.88 201 GLU A C 1
ATOM 1613 O O . GLU A 1 201 ? -16.967 8.613 -10.245 1.00 74.88 201 GLU A O 1
#

pLDDT: mean 96.93, std 2.79, range [74.88, 98.88]